Protein AF-A0A9J6C7M1-F1 (afdb_monomer_lite)

Foldseek 3Di:
DALQVVVVVDQKWKKKKWFFPAQDDDVDPLFVLLCVQAPQWSGKADDPDNRGGIIITIGPDVVSLVVSVVSCVVVCASHPGNTNTDDIDMDIDGPPPPPVVVVVVVVVVVVVVVVVVVLLFFAQKKFKFPADPPDDPVVVCVLLPQFPDKDADPDNGTGIMTGHPGSVSSVVSQVVCPVVCVVRVIDIDIHTDPDVPPPPPDPPPPDDDDDDDD

InterPro domains:
  IPR035979 RNA-binding domain superfamily [SSF54928] (35-190)

Organism: Polypedilum vanderplanki (NCBI:txid319348)

Secondary structure (DSSP, 8-state):
--HHHHHTT-SEEEEEEEEESSPPPTT--HHHHHHHH-TTEEEEE--S-TT--EEEEEESSHHHHHHHHHHHHHH-SBTTB---EEEEEEEEEE-----HHHHHHHHHHHHHHHHHHHHTTEEEEEEEES--TT--HHHHHHHSTT-SEEEE---SS--EEEE-SSHHHHHHHHHHTHHHHHHH--EEEEEEP--TT------TT---------

Sequence (214 aa):
MGKKDKLHQMESYYTLFIKFSRRIPNPLNIKDEVLSMYSNILNVRKPRQKSARWILVDFETIEYAEEFKKILLEKKHISTLPVKVKKLNIKLSDHSKPDNERQDKLNSLARQTFESKKLEKYTNKLLVTNLSENVTMNELREWFPNHLHIEMKHAPKVRAIITYSSAKEAFDARLALKHTIAKEKFRVIILLMNSENFKRKKPVGERYFENEIE

Structure (mmCIF, N/CA/C/O backbone):
data_AF-A0A9J6C7M1-F1
#
_entry.id   AF-A0A9J6C7M1-F1
#
loop_
_atom_site.group_PDB
_atom_site.id
_atom_site.type_symbol
_atom_site.label_atom_id
_atom_site.label_alt_id
_atom_site.label_comp_id
_atom_site.label_asym_id
_atom_site.label_entity_id
_atom_site.label_seq_id
_atom_site.pdbx_PDB_ins_code
_atom_site.Cartn_x
_atom_site.Cartn_y
_atom_site.Cartn_z
_atom_site.occupancy
_atom_site.B_iso_or_equiv
_atom_site.auth_seq_id
_atom_site.auth_comp_id
_atom_site.auth_asym_id
_atom_site.auth_atom_id
_atom_site.pdbx_PDB_model_num
ATOM 1 N N . MET A 1 1 ? -31.956 8.879 6.410 1.00 51.16 1 MET A N 1
ATOM 2 C CA . MET A 1 1 ? -30.487 8.999 6.573 1.00 51.16 1 MET A CA 1
ATOM 3 C C . MET A 1 1 ? -30.001 7.847 7.436 1.00 51.16 1 MET A C 1
ATOM 5 O O . MET A 1 1 ? -30.677 7.510 8.403 1.00 51.16 1 MET A O 1
ATOM 9 N N . GLY A 1 2 ? -28.893 7.205 7.075 1.00 63.38 2 GLY A N 1
ATOM 10 C CA . GLY A 1 2 ? -28.303 6.100 7.830 1.00 63.38 2 GLY A CA 1
ATOM 11 C C . GLY A 1 2 ? -27.358 6.574 8.940 1.00 63.38 2 GLY A C 1
ATOM 12 O O . GLY A 1 2 ? -26.802 7.667 8.885 1.00 63.38 2 GLY A O 1
ATOM 13 N N . LYS A 1 3 ? -27.109 5.717 9.941 1.00 66.19 3 LYS A N 1
ATOM 14 C CA . LYS A 1 3 ? -26.181 6.019 11.056 1.00 66.19 3 LYS A CA 1
ATOM 15 C C . LYS A 1 3 ? -24.728 6.259 10.609 1.00 66.19 3 LYS A C 1
ATOM 17 O O . LYS A 1 3 ? -23.993 6.977 11.278 1.00 66.19 3 LYS A O 1
ATOM 22 N N . LYS A 1 4 ? -24.331 5.712 9.453 1.00 61.53 4 LYS A N 1
ATOM 23 C CA . LYS A 1 4 ? -23.038 6.012 8.816 1.00 61.53 4 LYS A CA 1
ATOM 24 C C . LYS A 1 4 ? -22.946 7.444 8.297 1.00 61.53 4 LYS A C 1
ATOM 26 O O . LYS A 1 4 ? -21.889 8.048 8.414 1.00 61.53 4 LYS A O 1
ATOM 31 N N . ASP A 1 5 ? -24.037 7.973 7.751 1.00 62.94 5 ASP A N 1
ATOM 32 C CA . ASP A 1 5 ? -24.070 9.321 7.181 1.00 62.94 5 ASP A CA 1
ATOM 33 C C . ASP A 1 5 ? -23.905 10.354 8.305 1.00 62.94 5 ASP A C 1
ATOM 35 O O . ASP A 1 5 ? -23.133 11.298 8.164 1.00 62.94 5 ASP A O 1
ATOM 39 N N . LYS A 1 6 ? -24.519 10.091 9.473 1.00 68.19 6 LYS A N 1
ATOM 40 C CA . LYS A 1 6 ? -24.282 10.853 10.710 1.00 68.19 6 LYS A CA 1
ATOM 41 C C . LYS A 1 6 ? -22.801 10.876 11.111 1.00 68.19 6 LYS A C 1
ATOM 43 O O . LYS A 1 6 ? -22.264 11.948 11.354 1.00 68.19 6 LYS A O 1
ATOM 48 N N . LEU A 1 7 ? -22.118 9.725 11.134 1.00 68.50 7 LEU A N 1
ATOM 49 C CA . LEU A 1 7 ? -20.699 9.644 11.532 1.00 68.50 7 LEU A CA 1
ATOM 50 C C . LEU A 1 7 ? -19.769 10.502 10.652 1.00 68.50 7 LEU A C 1
ATOM 52 O O . LEU A 1 7 ? -18.718 10.931 11.120 1.00 68.50 7 LEU A O 1
ATOM 56 N N . HIS A 1 8 ? -20.133 10.751 9.392 1.00 65.69 8 HIS A N 1
ATOM 57 C CA . HIS A 1 8 ? -19.381 11.625 8.484 1.00 65.69 8 HIS A CA 1
ATOM 58 C C . HIS A 1 8 ? -19.702 13.122 8.640 1.00 65.69 8 HIS A C 1
ATOM 60 O O . HIS A 1 8 ? -19.001 13.941 8.053 1.00 65.69 8 HIS A O 1
ATOM 66 N N . GLN A 1 9 ? -20.738 13.475 9.406 1.00 66.94 9 GLN A N 1
ATOM 67 C CA . GLN A 1 9 ? -21.169 14.855 9.665 1.00 66.94 9 GLN A CA 1
ATOM 68 C C . GLN A 1 9 ? -20.753 15.369 11.053 1.00 66.94 9 GLN A C 1
ATOM 70 O O . GLN A 1 9 ? -20.766 16.574 11.279 1.00 66.94 9 GLN A O 1
ATOM 75 N N . MET A 1 10 ? -20.385 14.481 11.981 1.00 69.88 10 MET A N 1
ATOM 76 C CA . MET A 1 10 ? -19.874 14.868 13.299 1.00 69.88 10 MET A CA 1
ATOM 77 C C . MET A 1 10 ? -18.414 15.324 13.216 1.00 69.88 10 MET A C 1
ATOM 79 O O . MET A 1 10 ? -17.620 14.693 12.525 1.00 69.88 10 MET A O 1
ATOM 83 N N . GLU A 1 11 ? -18.029 16.363 13.960 1.00 72.25 11 GLU A N 1
ATOM 84 C CA . GLU A 1 11 ? -16.626 16.809 14.036 1.00 72.25 11 GLU A CA 1
ATOM 85 C C . GLU A 1 11 ? -15.756 15.845 14.864 1.00 72.25 11 GLU A C 1
ATOM 87 O O . GLU A 1 11 ? -14.604 15.567 14.517 1.00 72.25 11 GLU A O 1
ATOM 92 N N . SER A 1 12 ? -16.336 15.276 15.924 1.00 79.75 12 SER A N 1
ATOM 93 C CA . SER A 1 12 ? -15.705 14.295 16.806 1.00 79.75 12 SER A CA 1
ATOM 94 C C . SER A 1 12 ? -16.665 13.155 17.158 1.00 79.75 12 SER A C 1
ATOM 96 O O . SER A 1 12 ? -17.886 13.300 17.091 1.00 79.75 12 SER A O 1
ATOM 98 N N . TYR A 1 13 ? -16.109 11.988 17.479 1.00 87.19 13 TYR A N 1
ATOM 99 C CA . TYR A 1 13 ? -16.860 10.793 17.872 1.00 87.19 13 TYR A CA 1
ATOM 100 C C . TYR A 1 13 ? -16.039 9.925 18.834 1.00 87.19 13 TYR A C 1
ATOM 102 O O . TYR A 1 13 ? -14.806 9.984 18.867 1.00 87.19 13 TYR A O 1
ATOM 110 N N . TYR A 1 14 ? -16.700 9.074 19.616 1.00 89.31 14 TYR A N 1
ATOM 111 C CA . TYR A 1 14 ? -16.026 8.214 20.592 1.00 89.31 14 TYR A CA 1
ATOM 112 C C . TYR A 1 14 ? -15.802 6.816 20.020 1.00 89.31 14 TYR A C 1
ATOM 114 O O . TYR A 1 14 ? -16.740 6.129 19.624 1.00 89.31 14 TYR A O 1
ATOM 122 N N . THR A 1 15 ? -14.549 6.364 19.995 1.00 90.50 15 THR A N 1
ATOM 123 C CA . THR A 1 15 ? -14.186 5.026 19.514 1.00 90.50 15 THR A CA 1
ATOM 124 C C . THR A 1 15 ? -13.842 4.106 20.681 1.00 90.50 15 THR A C 1
ATOM 126 O O . THR A 1 15 ? -12.835 4.319 21.360 1.00 90.50 15 THR A O 1
ATOM 129 N N . LEU A 1 16 ? -14.598 3.021 20.860 1.00 89.44 16 LEU A N 1
ATOM 130 C CA . LEU A 1 16 ? -14.226 1.902 21.727 1.00 89.44 16 LEU A CA 1
ATOM 131 C C . LEU A 1 16 ? -13.376 0.885 20.949 1.00 89.44 16 LEU A C 1
ATOM 133 O O . LEU A 1 16 ? -13.853 0.204 20.039 1.00 89.44 16 LEU A O 1
ATOM 137 N N . PHE A 1 17 ? -12.111 0.734 21.340 1.00 89.50 17 PHE A N 1
ATOM 138 C CA . PHE A 1 17 ? -11.238 -0.347 20.883 1.00 89.50 17 PHE A CA 1
ATOM 139 C C . PHE A 1 17 ? -11.462 -1.608 21.719 1.00 89.50 17 PHE A C 1
ATOM 141 O O . PHE A 1 17 ? -11.184 -1.619 22.923 1.00 89.50 17 PHE A O 1
ATOM 148 N N . ILE A 1 18 ? -11.892 -2.685 21.060 1.00 87.75 18 ILE A N 1
ATOM 149 C CA . ILE A 1 18 ? -12.146 -3.989 21.676 1.00 87.75 18 ILE A CA 1
ATOM 150 C C . ILE A 1 18 ? -11.101 -4.983 21.171 1.00 87.75 18 ILE A C 1
ATOM 152 O O . ILE A 1 18 ? -11.046 -5.282 19.978 1.00 87.75 18 ILE A O 1
ATOM 156 N N . LYS A 1 19 ? -10.274 -5.528 22.074 1.00 85.25 19 LYS A N 1
ATOM 157 C CA . LYS A 1 19 ? -9.286 -6.575 21.756 1.00 85.25 19 LYS A CA 1
ATOM 158 C C . LYS A 1 19 ? -9.719 -7.928 22.296 1.00 85.25 19 LYS A C 1
ATOM 160 O O . LYS A 1 19 ? -10.029 -8.055 23.474 1.00 85.25 19 LYS A O 1
ATOM 165 N N . PHE A 1 20 ? -9.613 -8.956 21.469 1.00 83.44 20 PHE A N 1
ATOM 166 C CA . PHE A 1 20 ? -9.979 -10.334 21.770 1.00 83.44 20 PHE A CA 1
ATOM 167 C C . PHE A 1 20 ? -8.749 -11.201 22.060 1.00 83.44 20 PHE A C 1
ATOM 169 O O . PHE A 1 20 ? -7.651 -10.962 21.551 1.00 83.44 20 PHE A O 1
ATOM 176 N N . SER A 1 21 ? -8.924 -12.230 22.888 1.00 79.50 21 SER A N 1
ATOM 177 C CA . SER A 1 21 ? -7.879 -13.224 23.174 1.00 79.50 21 SER A CA 1
ATOM 178 C C . SER A 1 21 ? -7.621 -14.157 21.982 1.00 79.50 21 SER A C 1
ATOM 180 O O . SER A 1 21 ? -6.467 -14.396 21.615 1.00 79.50 21 SER A O 1
ATOM 182 N N . ARG A 1 22 ? -8.693 -14.645 21.347 1.00 77.62 22 ARG A N 1
ATOM 183 C CA . ARG A 1 22 ?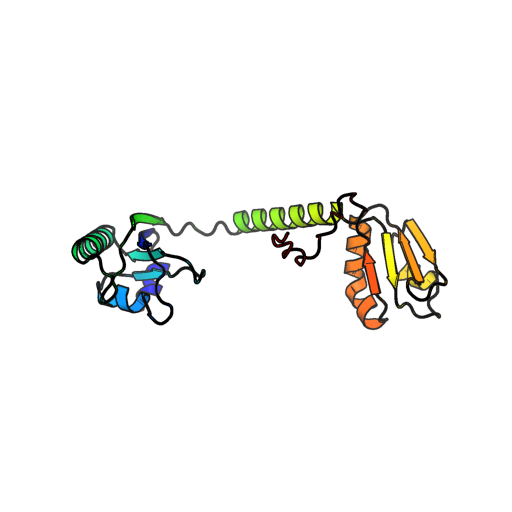 -8.691 -15.551 20.188 1.00 77.62 22 ARG A CA 1
ATOM 184 C C . ARG A 1 22 ? -9.103 -14.812 18.907 1.00 77.62 22 ARG A C 1
ATOM 186 O O . ARG A 1 22 ? -9.505 -13.651 18.943 1.00 77.62 22 ARG A O 1
ATOM 193 N N . ARG A 1 23 ? -8.929 -15.468 17.758 1.00 73.88 23 ARG A N 1
ATOM 194 C CA . ARG A 1 23 ? -9.375 -14.962 16.451 1.00 73.88 23 ARG A CA 1
ATOM 195 C C . ARG A 1 23 ? -10.894 -15.120 16.339 1.00 73.88 23 ARG A C 1
ATOM 197 O O . ARG A 1 23 ? -11.420 -16.150 16.743 1.00 73.88 23 ARG A O 1
ATOM 204 N N . ILE A 1 24 ? -11.570 -14.122 15.775 1.00 69.69 24 ILE A N 1
ATOM 205 C CA . ILE A 1 24 ? -12.998 -14.205 15.434 1.00 69.69 24 ILE A CA 1
ATOM 206 C C . ILE A 1 24 ? -13.147 -15.239 14.302 1.00 69.69 24 ILE A C 1
ATOM 208 O O . ILE A 1 24 ? -12.423 -15.109 13.306 1.00 69.69 24 ILE A O 1
ATOM 212 N N . PRO A 1 25 ? -14.028 -16.251 14.402 1.00 66.38 25 PRO A N 1
ATOM 213 C CA . PRO A 1 25 ? -14.206 -17.208 13.316 1.00 66.38 25 PRO A CA 1
ATOM 214 C C . PRO A 1 25 ? -14.744 -16.510 12.056 1.00 66.38 25 PRO A C 1
ATOM 216 O O . PRO A 1 25 ? -15.583 -15.614 12.131 1.00 66.38 25 PRO A O 1
ATOM 219 N N . ASN A 1 26 ? -14.251 -16.918 10.883 1.00 61.78 26 ASN A N 1
ATOM 220 C CA . ASN A 1 26 ? -14.597 -16.288 9.605 1.00 61.78 26 ASN A CA 1
ATOM 221 C C . ASN A 1 26 ? -16.105 -16.243 9.247 1.00 61.78 26 ASN A C 1
ATOM 223 O O . ASN A 1 26 ? -16.472 -15.228 8.657 1.00 61.78 26 ASN A O 1
ATOM 227 N N . PRO A 1 27 ? -16.962 -17.254 9.534 1.00 56.66 27 PRO A N 1
ATOM 228 C CA . PRO A 1 27 ? -18.354 -17.246 9.060 1.00 56.66 27 PRO A CA 1
ATOM 229 C C . PRO A 1 27 ? -19.272 -16.255 9.795 1.00 56.66 27 PRO A C 1
ATOM 231 O O . PRO A 1 27 ? -20.406 -16.062 9.378 1.00 56.66 27 PRO A O 1
ATOM 234 N N . LEU A 1 28 ? -18.810 -15.621 10.877 1.00 64.75 28 LEU A N 1
ATOM 235 C CA . LEU A 1 28 ? -19.649 -14.763 11.714 1.00 64.75 28 LEU A CA 1
ATOM 236 C C . LEU A 1 28 ? -19.555 -13.296 11.298 1.00 64.75 28 LEU A C 1
ATOM 238 O O . LEU A 1 28 ? -18.469 -12.693 11.293 1.00 64.75 28 LEU A O 1
ATOM 242 N N . ASN A 1 29 ? -20.711 -12.684 11.037 1.00 77.06 29 ASN A N 1
ATOM 243 C CA . ASN A 1 29 ? -20.792 -11.247 10.831 1.00 77.06 29 ASN A CA 1
ATOM 244 C C . ASN A 1 29 ? -20.809 -10.499 12.173 1.00 77.06 29 ASN A C 1
ATOM 246 O O . ASN A 1 29 ? -21.833 -9.990 12.615 1.00 77.06 29 ASN A O 1
ATOM 250 N N . ILE A 1 30 ? -19.635 -10.393 12.806 1.00 78.50 30 ILE A N 1
ATOM 251 C CA . ILE A 1 30 ? -19.461 -9.710 14.103 1.00 78.50 30 ILE A CA 1
ATOM 252 C C . ILE A 1 30 ? -20.005 -8.271 14.130 1.00 78.50 30 ILE A C 1
ATOM 254 O O . ILE A 1 30 ? -20.284 -7.750 15.202 1.00 78.50 30 ILE A O 1
ATOM 258 N N . LYS A 1 31 ? -20.158 -7.611 12.974 1.00 83.19 31 LYS A N 1
ATOM 259 C CA . LYS A 1 31 ? -20.788 -6.290 12.903 1.00 83.19 31 LYS A CA 1
ATOM 260 C C . LYS A 1 31 ? -22.260 -6.358 13.307 1.00 83.19 31 LYS A C 1
ATOM 262 O O . LYS A 1 31 ? -22.695 -5.510 14.074 1.00 83.19 31 LYS A O 1
ATOM 267 N N . ASP A 1 32 ? -23.001 -7.339 12.809 1.00 83.31 32 ASP A N 1
ATOM 268 C CA . ASP A 1 32 ? -24.439 -7.432 13.052 1.00 83.31 32 ASP A CA 1
ATOM 269 C C . ASP A 1 32 ? -24.705 -7.915 14.489 1.00 83.31 32 ASP A C 1
ATOM 271 O O . ASP A 1 32 ? -25.564 -7.358 15.161 1.00 83.31 32 ASP A O 1
ATOM 275 N N . GLU A 1 33 ? -23.868 -8.822 15.010 1.00 81.62 33 GLU A N 1
ATOM 276 C CA . GLU A 1 33 ? -23.874 -9.243 16.426 1.00 81.62 33 GLU A CA 1
ATOM 277 C C . GLU A 1 33 ? -23.556 -8.099 17.403 1.00 81.62 33 GLU A C 1
ATOM 279 O O . GLU A 1 33 ? -24.083 -8.040 18.508 1.00 81.62 33 GLU A O 1
ATOM 284 N N . VAL A 1 34 ? -22.672 -7.173 17.022 1.00 85.25 34 VAL A N 1
ATOM 285 C CA . VAL A 1 34 ? -22.376 -5.986 17.838 1.00 85.25 34 VAL A CA 1
ATOM 286 C C . VAL A 1 34 ? -23.524 -4.975 17.764 1.00 85.25 34 VAL A C 1
ATOM 288 O O . VAL A 1 34 ? -23.876 -4.391 18.785 1.00 85.25 34 VAL A O 1
ATOM 291 N N . LEU A 1 35 ? -24.142 -4.801 16.590 1.00 86.19 35 LEU A N 1
ATOM 292 C CA . LEU A 1 35 ? -25.294 -3.912 16.393 1.00 86.19 35 LEU A CA 1
ATOM 293 C C . LEU A 1 35 ? -26.582 -4.426 17.059 1.00 86.19 35 LEU A C 1
ATOM 295 O O . LEU A 1 35 ? -27.404 -3.609 17.465 1.00 86.19 35 LEU A O 1
ATOM 299 N N . SER A 1 36 ? -26.765 -5.743 17.197 1.00 84.00 36 SER A N 1
ATOM 300 C CA . SER A 1 36 ? -27.915 -6.329 17.903 1.00 84.00 36 SER A CA 1
ATOM 301 C C . SER A 1 36 ? -27.812 -6.190 19.426 1.00 84.00 36 SER A C 1
ATOM 303 O O . SER A 1 36 ? -28.833 -6.137 20.107 1.00 84.0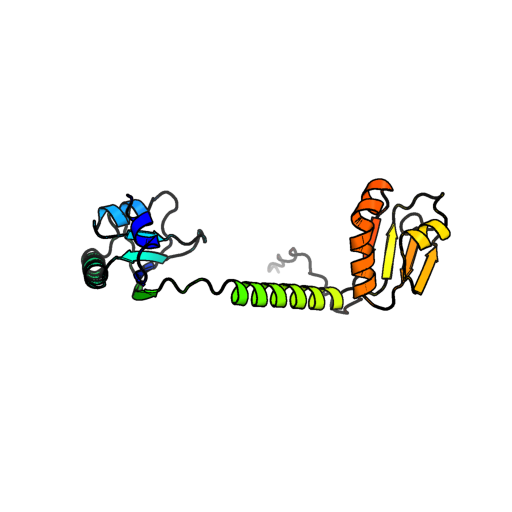0 36 SER A O 1
ATOM 305 N N . MET A 1 37 ? -26.595 -6.084 19.973 1.00 82.12 37 MET A N 1
ATOM 306 C CA . MET A 1 37 ? -26.378 -5.909 21.412 1.00 82.12 37 MET A CA 1
ATOM 307 C C . MET A 1 37 ? -26.724 -4.511 21.935 1.00 82.12 37 MET A C 1
ATOM 309 O O . MET A 1 37 ? -27.015 -4.393 23.126 1.00 82.12 37 MET A O 1
ATOM 313 N N . TYR A 1 38 ? -26.631 -3.459 21.111 1.00 85.81 38 TYR A N 1
ATOM 314 C CA . TYR A 1 38 ? -26.837 -2.079 21.563 1.00 85.81 38 TYR A CA 1
ATOM 315 C C . TYR A 1 38 ? -27.171 -1.123 20.409 1.00 85.81 38 TYR A C 1
ATOM 317 O O . TYR A 1 38 ? -26.445 -1.023 19.418 1.00 85.81 38 TYR A O 1
ATOM 325 N N . SER A 1 39 ? -28.272 -0.383 20.552 1.00 86.88 39 SER A N 1
ATOM 326 C CA . SER A 1 39 ? -28.857 0.425 19.477 1.00 86.88 39 SER A CA 1
ATOM 327 C C . SER A 1 39 ? -28.053 1.674 19.116 1.00 86.88 39 SER A C 1
ATOM 329 O O . SER A 1 39 ? -28.108 2.101 17.961 1.00 86.88 39 SER A O 1
ATOM 331 N N . ASN A 1 40 ? -27.306 2.271 20.048 1.00 90.19 40 ASN A N 1
ATOM 332 C CA . ASN A 1 40 ? -26.718 3.611 19.866 1.00 90.19 40 ASN A CA 1
ATOM 333 C C . ASN A 1 40 ? -25.311 3.582 19.234 1.00 90.19 40 ASN A C 1
ATOM 335 O O . ASN A 1 40 ? -24.562 4.554 19.283 1.00 90.19 40 ASN A O 1
ATOM 339 N N . ILE A 1 41 ? -24.953 2.459 18.606 1.00 90.25 41 ILE A N 1
ATOM 340 C CA . ILE A 1 41 ? -23.729 2.308 17.817 1.00 90.25 41 ILE A CA 1
ATOM 341 C C . ILE A 1 41 ? -23.900 3.012 16.465 1.00 90.25 41 ILE A C 1
ATOM 343 O O . ILE A 1 41 ? -24.820 2.694 15.702 1.00 90.25 41 ILE A O 1
ATOM 347 N N . LEU A 1 42 ? -22.981 3.921 16.132 1.00 88.94 42 LEU A N 1
ATOM 348 C CA . LEU A 1 42 ? -22.931 4.572 14.819 1.00 88.94 42 LEU A CA 1
ATOM 349 C C . LEU A 1 42 ? -22.345 3.636 13.757 1.00 88.94 42 LEU A C 1
ATOM 351 O O . LEU A 1 42 ? -22.868 3.534 12.644 1.00 88.94 42 LEU A O 1
ATOM 355 N N . ASN A 1 43 ? -21.251 2.946 14.094 1.00 89.44 43 ASN A N 1
ATOM 356 C CA . ASN A 1 43 ? -20.503 2.115 13.153 1.00 89.44 43 ASN A CA 1
ATOM 357 C C . ASN A 1 43 ? -19.640 1.053 13.859 1.00 89.44 43 ASN A C 1
ATOM 359 O O . ASN A 1 43 ? -19.260 1.196 15.018 1.00 89.44 43 ASN A O 1
ATOM 363 N N . VAL A 1 44 ? -19.298 -0.014 13.128 1.00 88.31 44 VAL A N 1
ATOM 364 C CA . VAL A 1 44 ? -18.404 -1.089 13.591 1.00 88.31 44 VAL A CA 1
ATOM 365 C C . VAL A 1 44 ? -17.333 -1.321 12.530 1.00 88.31 44 VAL A C 1
ATOM 367 O O . VAL A 1 44 ? -17.630 -1.774 11.419 1.00 88.31 44 VAL A O 1
ATOM 370 N N . ARG A 1 45 ? -16.070 -1.028 12.857 1.00 87.25 45 ARG A N 1
ATOM 371 C CA . ARG A 1 45 ? -14.931 -1.151 11.934 1.00 87.25 45 ARG A CA 1
ATOM 372 C C . ARG A 1 45 ? -14.171 -2.449 12.208 1.00 87.25 45 ARG A C 1
ATOM 374 O O . ARG A 1 45 ? -13.504 -2.602 13.234 1.00 87.25 45 ARG A O 1
ATOM 381 N N . LYS A 1 46 ? -14.244 -3.386 11.257 1.00 83.94 46 LYS A N 1
ATOM 382 C CA . LYS A 1 46 ? -13.453 -4.628 11.251 1.00 83.94 46 LYS A CA 1
ATOM 383 C C . LYS A 1 46 ? -12.099 -4.388 10.559 1.00 83.94 46 LYS A C 1
ATOM 385 O O . LYS A 1 46 ? -12.077 -3.805 9.474 1.00 83.94 46 LYS A O 1
ATOM 390 N N . PRO A 1 47 ? -10.967 -4.846 11.122 1.00 83.62 47 PRO A N 1
ATOM 391 C CA . PRO A 1 47 ? -9.670 -4.781 10.452 1.00 83.62 47 PRO A CA 1
ATOM 392 C C . PRO A 1 47 ? -9.648 -5.579 9.141 1.00 83.62 47 PRO A C 1
ATOM 394 O O . PRO A 1 47 ? -10.179 -6.686 9.065 1.00 83.62 47 PRO A O 1
ATOM 397 N N . ARG A 1 48 ? -8.938 -5.061 8.127 1.00 80.94 48 ARG A N 1
ATOM 398 C CA . ARG A 1 48 ? -8.706 -5.763 6.844 1.00 80.94 48 ARG A CA 1
ATOM 399 C C . ARG A 1 48 ? -7.894 -7.060 7.006 1.00 80.94 48 ARG A C 1
ATOM 401 O O . ARG A 1 48 ? -7.991 -7.966 6.184 1.00 80.94 48 ARG A O 1
ATOM 408 N N . GLN A 1 49 ? -7.081 -7.160 8.059 1.00 81.31 49 GLN A N 1
ATOM 409 C CA . GLN A 1 49 ? -6.264 -8.339 8.352 1.00 81.31 49 GLN A CA 1
ATOM 410 C C . GLN A 1 49 ? -7.133 -9.504 8.855 1.00 81.31 49 GLN A C 1
ATOM 412 O O . GLN A 1 49 ? -7.643 -9.462 9.972 1.00 81.31 49 GLN A O 1
ATOM 417 N N . LYS A 1 50 ? -7.230 -10.595 8.077 1.00 77.94 50 LYS A N 1
ATOM 418 C CA . LYS A 1 50 ? -8.012 -11.805 8.429 1.00 77.94 50 LYS A CA 1
ATOM 419 C C . LYS A 1 50 ? -7.646 -12.420 9.794 1.00 77.94 50 LYS A C 1
ATOM 421 O O . LYS A 1 50 ? -8.478 -13.090 10.400 1.00 77.94 50 LYS A O 1
ATOM 426 N N . SER A 1 51 ? -6.409 -12.232 10.257 1.00 78.56 51 SER A N 1
ATOM 427 C CA . SER A 1 51 ? -5.866 -12.751 11.522 1.00 78.56 51 SER A CA 1
ATOM 428 C C . SER A 1 51 ? -6.056 -11.822 12.728 1.00 78.56 51 SER A C 1
ATOM 430 O O . SER A 1 51 ? -5.767 -12.234 13.857 1.00 78.56 51 SER A O 1
ATOM 432 N N . ALA A 1 52 ? -6.512 -10.583 12.522 1.00 80.62 52 ALA A N 1
ATOM 433 C CA . ALA A 1 52 ? -6.612 -9.599 13.588 1.00 80.62 52 ALA A CA 1
ATOM 434 C C . ALA A 1 52 ? -7.668 -9.986 14.636 1.00 80.62 52 ALA A C 1
ATOM 436 O O . ALA A 1 52 ? -8.731 -10.529 14.339 1.00 80.62 52 ALA A O 1
ATOM 437 N N . ARG A 1 53 ? -7.337 -9.696 15.897 1.00 85.56 53 ARG A N 1
ATOM 438 C CA . ARG A 1 53 ? -8.131 -10.032 17.088 1.00 85.56 53 ARG A CA 1
ATOM 439 C C . ARG A 1 53 ? -8.677 -8.764 17.744 1.00 85.56 53 ARG A C 1
ATOM 441 O O . ARG A 1 53 ? -8.514 -8.577 18.945 1.00 85.56 53 ARG A O 1
ATOM 448 N N . TRP A 1 54 ? -9.214 -7.843 16.953 1.00 86.62 54 TRP A N 1
ATOM 449 C CA . TRP A 1 54 ? -9.780 -6.590 17.451 1.00 86.62 54 TRP A CA 1
ATOM 450 C C . TRP A 1 54 ? -10.843 -6.030 16.505 1.00 86.62 54 TRP A C 1
ATOM 452 O O . TRP A 1 54 ? -10.863 -6.383 15.327 1.00 86.62 54 TRP A O 1
ATOM 462 N N . ILE A 1 55 ? -11.697 -5.157 17.033 1.00 89.12 55 ILE A N 1
ATOM 463 C CA . ILE A 1 55 ? -12.623 -4.290 16.289 1.00 89.12 55 ILE A CA 1
ATOM 464 C C . ILE A 1 55 ? -12.633 -2.894 16.926 1.00 89.12 55 ILE A C 1
ATOM 466 O O . ILE A 1 55 ? -12.207 -2.728 18.073 1.00 89.12 55 ILE A O 1
ATOM 470 N N . LEU A 1 56 ? -13.117 -1.906 16.177 1.00 90.56 56 LEU A N 1
ATOM 471 C CA . LEU A 1 56 ? -13.497 -0.595 16.706 1.00 90.56 56 LEU A CA 1
ATOM 472 C C . LEU A 1 56 ? -15.017 -0.458 16.627 1.00 90.56 56 LEU A C 1
ATOM 474 O O . LEU A 1 56 ? -15.618 -0.910 15.648 1.00 90.56 56 LEU A O 1
ATOM 478 N N . VAL A 1 57 ? -15.613 0.165 17.634 1.00 91.19 57 VAL A N 1
ATOM 479 C CA . VAL A 1 57 ? -17.037 0.509 17.673 1.00 91.19 57 VAL A CA 1
ATOM 480 C C . VAL A 1 57 ? -17.139 2.008 17.926 1.00 91.19 57 VAL A C 1
ATOM 482 O O . VAL A 1 57 ? -16.505 2.510 18.854 1.00 91.19 57 VAL A O 1
ATOM 485 N N . ASP A 1 58 ? -17.885 2.704 17.075 1.00 91.12 58 ASP A N 1
ATOM 486 C CA . ASP A 1 58 ? -17.939 4.164 17.030 1.00 91.12 58 ASP A CA 1
ATOM 487 C C . ASP A 1 58 ? -19.289 4.648 17.597 1.00 91.12 58 ASP A C 1
ATOM 489 O O . ASP A 1 58 ? -20.340 4.105 17.239 1.00 91.12 58 ASP A O 1
ATOM 493 N N . PHE A 1 59 ? -19.256 5.659 18.468 1.00 91.81 59 PHE A N 1
ATOM 494 C CA . PHE A 1 59 ? -20.386 6.187 19.241 1.00 91.81 59 PHE A CA 1
ATOM 495 C C . PHE A 1 59 ? -20.505 7.707 19.116 1.00 91.81 59 PHE A C 1
ATOM 497 O O . PHE A 1 59 ? -19.502 8.405 18.963 1.00 91.81 59 PHE A O 1
ATOM 504 N N . GLU A 1 60 ? -21.739 8.196 19.235 1.00 89.19 60 GLU A N 1
ATOM 505 C CA . GLU A 1 60 ? -22.088 9.624 19.218 1.00 89.19 60 GLU A CA 1
ATOM 506 C C . GLU A 1 60 ? -21.595 10.340 20.487 1.00 89.19 60 GLU A C 1
ATOM 508 O O . GLU A 1 60 ? -21.021 11.419 20.398 1.00 89.19 60 GLU A O 1
ATOM 513 N N . THR A 1 61 ? -21.724 9.705 21.659 1.00 88.75 61 THR A N 1
ATOM 514 C CA . THR A 1 61 ? -21.328 10.280 22.955 1.00 88.75 61 THR A CA 1
ATOM 515 C C . THR A 1 61 ? -20.482 9.312 23.793 1.00 88.75 61 THR A C 1
ATOM 517 O O . THR A 1 61 ? -20.389 8.114 23.494 1.00 88.75 61 THR A O 1
ATOM 520 N N . ILE A 1 62 ? -19.837 9.825 24.848 1.00 90.12 62 ILE A N 1
ATOM 521 C CA . ILE A 1 62 ? -19.004 9.019 25.753 1.00 90.12 62 ILE A CA 1
ATOM 522 C C . ILE A 1 62 ? -19.848 8.117 26.660 1.00 90.12 62 ILE A C 1
ATOM 524 O O . ILE A 1 62 ? -19.429 7.002 26.969 1.00 90.12 62 ILE A O 1
ATOM 528 N N . GLU A 1 63 ? -21.053 8.553 27.025 1.00 90.50 63 GLU A N 1
ATOM 529 C CA . GLU A 1 63 ? -22.009 7.812 27.851 1.00 90.50 63 GLU A CA 1
ATOM 530 C C . GLU A 1 63 ? -22.403 6.510 27.150 1.00 90.50 63 GLU A C 1
ATOM 532 O O . GLU A 1 63 ? -22.257 5.437 27.731 1.00 90.50 63 GLU A O 1
ATOM 537 N N . TYR A 1 64 ? -22.774 6.577 25.865 1.00 91.00 64 TYR A N 1
ATOM 538 C CA . TYR A 1 64 ? -23.096 5.393 25.062 1.00 91.00 64 TYR A CA 1
ATOM 539 C C . TYR A 1 64 ? -21.909 4.424 24.929 1.00 91.00 64 TYR A C 1
ATOM 541 O O . TYR A 1 64 ? -22.088 3.202 24.930 1.00 91.00 64 TYR A O 1
ATOM 549 N N . ALA A 1 65 ? -20.683 4.950 24.849 1.00 87.81 65 ALA A N 1
ATOM 550 C CA . ALA A 1 65 ? -19.474 4.133 24.791 1.00 87.81 65 ALA A CA 1
ATOM 551 C C . ALA A 1 65 ? -19.161 3.448 26.142 1.00 87.81 65 ALA A C 1
ATOM 553 O O . ALA A 1 65 ? -18.725 2.291 26.157 1.00 87.81 65 ALA A O 1
ATOM 554 N N . GLU A 1 66 ? -19.397 4.124 27.271 1.00 88.25 66 GLU A N 1
ATOM 555 C CA . GLU A 1 66 ? -19.242 3.570 28.625 1.00 88.25 66 GLU A CA 1
ATOM 556 C C . GLU A 1 66 ? -20.366 2.584 28.992 1.00 88.25 66 GLU A C 1
ATOM 558 O O . GLU A 1 66 ? -20.086 1.529 29.563 1.00 88.25 66 GLU A O 1
ATOM 563 N N . GLU A 1 67 ? -21.619 2.844 28.608 1.00 89.50 67 GLU A N 1
ATOM 564 C CA . GLU A 1 67 ? -22.731 1.889 28.735 1.00 89.50 67 GLU A CA 1
ATOM 565 C C . GLU A 1 67 ? -22.436 0.589 27.984 1.00 89.50 67 GLU A C 1
ATOM 567 O O . GLU A 1 67 ? -22.483 -0.498 28.566 1.00 89.50 67 GLU A O 1
ATOM 572 N N . PHE A 1 68 ? -22.039 0.678 26.712 1.00 88.19 68 PHE A N 1
ATOM 573 C CA . PHE A 1 68 ? -21.696 -0.509 25.934 1.00 88.19 68 PHE A CA 1
ATOM 574 C C . PHE A 1 68 ? -20.485 -1.261 26.511 1.00 88.19 68 PHE A C 1
ATOM 576 O O . PHE A 1 68 ? -20.446 -2.495 26.520 1.00 88.19 68 PHE A O 1
ATOM 583 N N . LYS A 1 69 ? -19.507 -0.532 27.060 1.00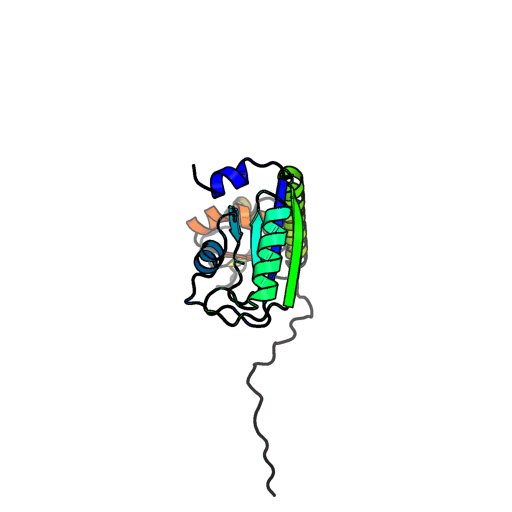 87.38 69 LYS A N 1
ATOM 584 C CA . LYS A 1 69 ? -18.363 -1.102 27.785 1.00 87.38 69 LYS A CA 1
ATOM 585 C C . LYS A 1 69 ? -18.801 -1.852 29.053 1.00 87.38 69 LYS A C 1
ATOM 587 O O . LYS A 1 69 ? -18.256 -2.930 29.293 1.00 87.38 69 LYS A O 1
ATOM 592 N N . LYS A 1 70 ? -19.793 -1.365 29.813 1.00 86.44 70 LYS A N 1
ATOM 593 C CA . LYS A 1 70 ? -20.401 -2.103 30.945 1.00 86.44 70 LYS A CA 1
ATOM 594 C C . LYS A 1 70 ? -21.090 -3.388 30.472 1.00 86.44 70 LYS A C 1
ATOM 596 O O . LYS A 1 70 ? -20.728 -4.463 30.945 1.00 86.44 70 LYS A O 1
ATOM 601 N N . ILE A 1 71 ? -21.952 -3.305 29.452 1.00 85.06 71 ILE A N 1
ATOM 602 C CA . ILE A 1 71 ? -22.654 -4.465 28.861 1.00 85.06 71 ILE A CA 1
ATOM 603 C C . ILE A 1 71 ? -21.661 -5.563 28.429 1.00 85.06 71 ILE A C 1
ATOM 605 O O . ILE A 1 71 ? -21.894 -6.752 28.664 1.00 85.06 71 ILE A O 1
ATOM 609 N N . LEU A 1 72 ? -20.526 -5.187 27.828 1.00 82.19 72 LEU A N 1
ATOM 610 C CA . LEU A 1 72 ? -19.463 -6.125 27.441 1.00 82.19 72 LEU A CA 1
ATOM 611 C C . LEU A 1 72 ? -18.711 -6.739 28.635 1.00 82.19 72 LEU A C 1
ATOM 613 O O . LEU A 1 72 ? -18.296 -7.898 28.555 1.00 82.19 72 LEU A O 1
ATOM 617 N N . LEU A 1 73 ? -18.505 -5.985 29.719 1.00 78.81 73 LEU A N 1
ATOM 618 C CA . LEU A 1 73 ? -17.835 -6.465 30.936 1.00 78.81 73 LEU A CA 1
ATOM 619 C C . LEU A 1 73 ? -18.709 -7.436 31.739 1.00 78.81 73 LEU A C 1
ATOM 621 O O . LEU A 1 73 ? -18.180 -8.402 32.292 1.00 78.81 73 LEU A O 1
ATOM 625 N N . GLU A 1 74 ? -20.021 -7.205 31.762 1.00 79.06 74 GLU A N 1
ATOM 626 C CA . GLU A 1 74 ? -21.017 -8.084 32.382 1.00 79.06 74 GLU A CA 1
ATOM 627 C C . GLU A 1 74 ? -21.180 -9.376 31.581 1.00 79.06 74 GLU A C 1
ATOM 629 O O . GLU A 1 74 ? -20.933 -10.467 32.099 1.00 79.06 74 GLU A O 1
ATOM 634 N N . LYS A 1 75 ? -21.524 -9.267 30.289 1.00 69.31 75 LYS A N 1
ATOM 635 C CA . LYS A 1 75 ? -21.807 -10.444 29.456 1.00 69.31 75 LYS A CA 1
ATOM 636 C C . LYS A 1 75 ? -20.551 -11.259 29.147 1.00 69.31 75 LYS A C 1
ATOM 638 O O . LYS A 1 75 ? -20.659 -12.468 28.971 1.00 69.31 75 LYS A O 1
ATOM 643 N N . LYS A 1 76 ? -19.360 -10.641 29.058 1.00 64.00 76 LYS A N 1
ATOM 644 C CA . LYS A 1 76 ? -18.056 -11.262 28.684 1.00 64.00 76 LYS A CA 1
ATOM 645 C C . LYS A 1 76 ? -18.056 -12.044 27.354 1.00 64.00 76 LYS A C 1
ATOM 647 O O . LYS A 1 76 ? -17.082 -12.726 27.030 1.00 64.00 76 LYS A O 1
ATOM 652 N N . HIS A 1 77 ? -19.131 -11.897 26.589 1.00 66.12 77 HIS A N 1
ATOM 653 C CA . HIS A 1 77 ? -19.464 -12.544 25.329 1.00 66.12 77 HIS A CA 1
ATOM 654 C C . HIS A 1 77 ? -19.988 -11.451 24.391 1.00 66.12 77 HIS A C 1
ATOM 656 O O . HIS A 1 77 ? -20.628 -10.500 24.848 1.00 66.12 77 HIS A O 1
ATOM 662 N N . ILE A 1 78 ? -19.718 -11.573 23.090 1.00 64.50 78 ILE A N 1
ATOM 663 C CA . ILE A 1 78 ? -20.405 -10.761 22.078 1.00 64.50 78 ILE A CA 1
ATOM 664 C C . ILE A 1 78 ? -21.510 -11.646 21.525 1.00 64.50 78 ILE A C 1
ATOM 666 O O . ILE A 1 78 ? -21.215 -12.603 20.809 1.00 64.50 78 ILE A O 1
ATOM 670 N N . SER A 1 79 ? -22.756 -11.346 21.897 1.00 60.47 79 SER A N 1
ATOM 671 C CA . SER A 1 79 ? -23.922 -12.176 21.584 1.00 60.47 79 SER A CA 1
ATOM 672 C C . SER A 1 79 ? -23.667 -13.646 21.977 1.00 60.47 79 SER A C 1
ATOM 674 O O . SER A 1 79 ? -23.257 -13.919 23.106 1.00 60.47 79 SER A O 1
ATOM 676 N N . THR A 1 80 ? -23.845 -14.586 21.052 1.00 55.75 80 THR A N 1
ATOM 677 C CA . THR A 1 80 ? -23.639 -16.036 21.211 1.00 55.75 80 THR A CA 1
ATOM 678 C C . THR A 1 80 ? -22.170 -16.476 21.289 1.00 55.75 80 THR A C 1
ATOM 680 O O . THR A 1 80 ? -21.891 -17.656 21.506 1.00 55.75 80 THR A O 1
ATOM 683 N N . LEU A 1 81 ? -21.200 -15.570 21.111 1.00 58.97 81 LEU A N 1
ATOM 684 C CA . LEU A 1 81 ? -19.792 -15.937 20.960 1.00 58.97 81 LEU A CA 1
ATOM 685 C C . LEU A 1 81 ? -18.989 -15.820 22.269 1.00 58.97 81 LEU A C 1
ATOM 687 O O . LEU A 1 81 ? -18.920 -14.729 22.849 1.00 58.97 81 LEU A O 1
ATOM 691 N N . PRO A 1 82 ? -18.256 -16.879 22.687 1.00 58.78 82 PRO A N 1
ATOM 692 C CA . PRO A 1 82 ? -17.317 -16.836 23.810 1.00 58.78 82 PRO A CA 1
ATOM 693 C C . PRO A 1 82 ? -16.039 -16.073 23.443 1.00 58.78 82 PRO A C 1
ATOM 695 O O . PRO A 1 82 ? -14.959 -16.636 23.232 1.00 58.78 82 PRO A O 1
ATOM 698 N N . VAL A 1 83 ? -16.156 -14.746 23.362 1.00 64.12 83 VAL A N 1
ATOM 699 C CA . VAL A 1 83 ? -15.057 -13.850 23.000 1.00 64.12 83 VAL A CA 1
ATOM 700 C C . VAL A 1 83 ? -14.444 -13.212 24.244 1.00 64.12 83 VAL A C 1
ATOM 702 O O . VAL A 1 83 ? -14.730 -12.069 24.583 1.00 64.12 83 VAL A O 1
ATOM 705 N N . LYS A 1 84 ? -13.519 -13.926 24.903 1.00 67.56 84 LYS A N 1
ATOM 706 C CA . LYS A 1 84 ? -12.767 -13.374 26.046 1.00 67.56 84 LYS A CA 1
ATOM 707 C C . LYS A 1 84 ? -12.006 -12.110 25.625 1.00 67.56 84 LYS A C 1
ATOM 709 O O . LYS A 1 84 ? -11.003 -12.194 24.900 1.00 67.56 84 LYS A O 1
ATOM 714 N N . VAL A 1 85 ? -12.495 -10.962 26.092 1.00 72.06 85 VAL A N 1
ATOM 715 C CA . VAL A 1 85 ? -11.935 -9.626 25.867 1.00 72.06 85 VAL A CA 1
ATOM 716 C C . VAL A 1 85 ? -10.646 -9.456 26.682 1.00 72.06 85 VAL A C 1
ATOM 718 O O . VAL A 1 85 ? -10.564 -9.867 27.836 1.00 72.06 85 VAL A O 1
ATOM 721 N N . LYS A 1 86 ? -9.609 -8.883 26.061 1.00 67.75 86 LYS A N 1
ATOM 722 C CA . LYS A 1 86 ? -8.289 -8.602 26.659 1.00 67.75 86 LYS A CA 1
ATOM 723 C C . LYS A 1 86 ? -8.058 -7.109 26.926 1.00 67.75 86 LYS A C 1
ATOM 725 O O . LYS A 1 86 ? -7.212 -6.778 27.749 1.00 67.75 86 LYS A O 1
ATOM 730 N N . LYS A 1 87 ? -8.729 -6.209 26.199 1.00 74.31 87 LYS A N 1
ATOM 731 C CA . LYS A 1 87 ? -8.591 -4.753 26.369 1.00 74.31 87 LYS A CA 1
ATOM 732 C C . LYS A 1 87 ? -9.845 -4.031 25.865 1.00 74.31 87 LYS A C 1
ATOM 734 O O . LYS A 1 87 ? -10.333 -4.389 24.793 1.00 74.31 87 LYS A O 1
ATOM 739 N N . LEU A 1 88 ? -10.299 -3.033 26.623 1.00 80.19 88 LEU A N 1
ATOM 740 C CA . LEU A 1 88 ? -11.380 -2.100 26.294 1.00 80.19 88 LEU A CA 1
ATOM 741 C C . LEU A 1 88 ? -10.870 -0.683 26.564 1.00 80.19 88 LEU A C 1
ATOM 743 O O . LEU A 1 88 ? -10.632 -0.333 27.717 1.00 80.19 88 LEU A O 1
ATOM 747 N N . ASN A 1 89 ? -10.680 0.113 25.514 1.00 80.44 89 ASN A N 1
ATOM 748 C CA . ASN A 1 89 ? -10.234 1.502 25.632 1.00 80.44 89 ASN A CA 1
ATOM 749 C C . ASN A 1 89 ? -11.125 2.398 24.781 1.00 80.44 89 ASN A C 1
ATOM 751 O O . ASN A 1 89 ? -11.199 2.189 23.573 1.00 80.44 89 ASN A O 1
ATOM 755 N N . ILE A 1 90 ? -11.733 3.408 25.398 1.00 85.88 90 ILE A N 1
ATOM 756 C CA . ILE A 1 90 ? -12.410 4.492 24.685 1.00 85.88 90 ILE A CA 1
ATOM 757 C C . ILE A 1 90 ? -11.366 5.555 24.328 1.00 85.88 90 ILE A C 1
ATOM 759 O O . ILE A 1 90 ? -10.427 5.796 25.092 1.00 85.88 90 ILE A O 1
ATOM 763 N N . LYS A 1 91 ? -11.505 6.163 23.153 1.00 86.31 91 LYS A N 1
ATOM 764 C CA . LYS A 1 91 ? -10.768 7.357 22.738 1.00 86.31 91 LYS A CA 1
ATOM 765 C C . LYS A 1 91 ? -11.715 8.324 22.045 1.00 86.31 91 LYS A C 1
ATOM 767 O O . LYS A 1 91 ? -12.438 7.900 21.141 1.00 86.31 91 LYS A O 1
ATOM 772 N N . LEU A 1 92 ? -11.634 9.608 22.394 1.00 83.50 92 LEU A N 1
ATOM 773 C CA . LEU A 1 92 ? -12.109 10.657 21.499 1.00 83.50 92 LEU A CA 1
ATOM 774 C C . LEU A 1 92 ? -11.345 10.525 20.175 1.00 83.50 92 LEU A C 1
ATOM 776 O O . LEU A 1 92 ? -10.137 10.270 20.159 1.00 83.50 92 LEU A O 1
ATOM 780 N N . SER A 1 93 ? -12.083 10.561 19.079 1.00 79.19 93 SER A N 1
ATOM 781 C CA . SER A 1 93 ? -11.581 10.453 17.719 1.00 79.19 93 SER A CA 1
ATOM 782 C C . SER A 1 93 ? -12.156 11.621 16.947 1.00 79.19 93 SER A C 1
ATOM 784 O O . SER A 1 93 ? -13.301 11.580 16.505 1.00 79.19 93 SER A O 1
ATOM 786 N N . ASP A 1 94 ? -11.359 12.666 16.803 1.00 73.50 94 ASP A N 1
ATOM 787 C CA . ASP A 1 94 ? -11.706 13.759 15.911 1.00 73.50 94 ASP A CA 1
ATOM 788 C C . ASP A 1 94 ? -11.565 13.258 14.473 1.00 73.50 94 ASP A C 1
ATOM 790 O O . ASP A 1 94 ? -10.654 12.475 14.157 1.00 73.50 94 ASP A O 1
ATOM 794 N N . HIS A 1 95 ? -12.424 13.726 13.567 1.00 61.78 95 HIS A N 1
ATOM 795 C CA . HIS A 1 95 ? -12.052 13.704 12.155 1.00 61.78 95 HIS A CA 1
ATOM 796 C C . HIS A 1 95 ? -10.974 14.761 11.965 1.00 61.78 95 HIS A C 1
ATOM 798 O O . HIS A 1 95 ? -11.247 15.892 11.566 1.00 61.78 95 HIS A O 1
ATOM 804 N N . SER A 1 96 ? -9.724 14.380 12.241 1.00 51.62 96 SER A N 1
ATOM 805 C CA . SER A 1 96 ? -8.576 15.143 11.776 1.00 51.62 96 SER A CA 1
ATOM 806 C C . SER A 1 96 ? -8.775 15.345 10.280 1.00 51.62 96 SER A C 1
ATOM 808 O O . SER A 1 96 ? -8.748 14.357 9.531 1.0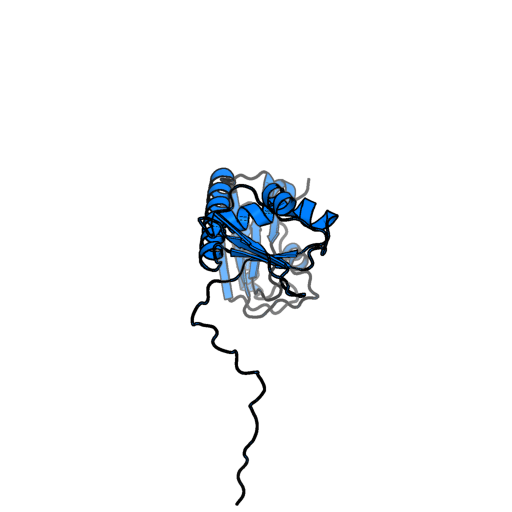0 51.62 96 SER A O 1
ATOM 810 N N . LYS A 1 97 ? -9.014 16.597 9.857 1.00 49.22 97 LYS A N 1
ATOM 811 C CA . LYS A 1 97 ? -9.040 16.962 8.437 1.00 49.22 97 LYS A CA 1
ATOM 812 C C . LYS A 1 97 ? -7.836 16.277 7.803 1.00 49.22 97 LYS A C 1
ATOM 814 O O . LYS A 1 97 ? -6.735 16.439 8.337 1.00 49.22 97 LYS A O 1
ATOM 819 N N . PRO A 1 98 ? -8.023 15.449 6.761 1.00 50.00 98 PRO A N 1
ATOM 820 C CA . PRO A 1 98 ? -6.898 14.760 6.179 1.00 50.00 98 PRO A CA 1
ATOM 821 C C . PRO A 1 98 ? -5.988 15.850 5.632 1.00 50.00 98 PRO A C 1
ATOM 823 O O . PRO A 1 98 ? -6.357 16.575 4.708 1.00 50.00 98 PRO A O 1
ATOM 826 N N . ASP A 1 99 ? -4.825 15.986 6.262 1.00 55.34 99 ASP A N 1
ATOM 827 C CA . ASP A 1 99 ? -3.761 16.909 5.887 1.00 55.34 99 ASP A CA 1
ATOM 828 C C . ASP A 1 99 ? -3.115 16.326 4.618 1.00 55.34 99 ASP A C 1
ATOM 830 O O . ASP A 1 99 ? -1.977 15.855 4.621 1.00 55.34 99 ASP A O 1
ATOM 834 N N . ASN A 1 100 ? -3.932 16.211 3.558 1.00 58.88 100 ASN A N 1
ATOM 835 C CA . ASN A 1 100 ? -3.684 15.412 2.360 1.00 58.88 100 ASN A CA 1
ATOM 836 C C . ASN A 1 100 ? -2.381 15.865 1.728 1.00 58.88 100 ASN A C 1
ATOM 838 O O . ASN A 1 100 ? -1.530 15.039 1.443 1.00 58.88 100 ASN A O 1
ATOM 842 N N . GLU A 1 101 ? -2.155 17.177 1.655 1.00 56.72 101 GLU A N 1
ATOM 843 C CA . GLU A 1 101 ? -0.884 17.730 1.207 1.00 56.72 101 GLU A CA 1
ATOM 844 C C . GLU A 1 101 ? 0.317 17.222 2.005 1.00 56.72 101 GLU A C 1
ATOM 846 O O . GLU A 1 101 ? 1.350 16.914 1.418 1.00 56.72 101 GLU A O 1
ATOM 851 N N . ARG A 1 102 ? 0.223 17.137 3.336 1.00 60.22 102 ARG A N 1
ATOM 852 C CA . ARG A 1 102 ? 1.322 16.661 4.183 1.00 60.22 102 ARG A CA 1
ATOM 853 C C . ARG A 1 102 ? 1.530 15.161 4.017 1.00 60.22 102 ARG A C 1
ATOM 855 O O . ARG A 1 102 ? 2.673 14.718 3.903 1.00 60.22 102 ARG A O 1
ATOM 862 N N . GLN A 1 103 ? 0.449 14.387 3.958 1.00 67.12 103 GLN A N 1
ATOM 863 C CA . GLN A 1 103 ? 0.517 12.946 3.733 1.00 67.12 103 GLN A CA 1
ATOM 864 C C . GLN A 1 103 ? 1.022 12.615 2.320 1.00 67.12 103 GLN A C 1
ATOM 866 O O . GLN A 1 103 ? 1.827 11.699 2.172 1.00 67.12 103 GLN A O 1
ATOM 871 N N . ASP A 1 104 ? 0.639 13.383 1.304 1.00 68.19 104 ASP A N 1
ATOM 872 C CA . ASP A 1 104 ? 1.082 13.228 -0.082 1.00 68.19 104 ASP A CA 1
ATOM 873 C C . ASP A 1 104 ? 2.517 13.717 -0.284 1.00 68.19 104 ASP A C 1
ATOM 875 O O . ASP A 1 104 ? 3.290 13.036 -0.958 1.00 68.19 104 ASP A O 1
ATOM 879 N N . LYS A 1 105 ? 2.940 14.805 0.379 1.00 68.12 105 LYS A N 1
ATOM 880 C CA . LYS A 1 105 ? 4.356 15.216 0.451 1.00 68.12 105 LYS A CA 1
ATOM 881 C C . LYS A 1 105 ? 5.208 14.117 1.103 1.00 68.12 105 LYS A C 1
ATOM 883 O O . LYS A 1 105 ? 6.249 13.759 0.554 1.00 68.12 105 LYS A O 1
ATOM 888 N N . LEU A 1 106 ? 4.750 13.508 2.203 1.00 70.06 106 LEU A N 1
ATOM 889 C CA . LEU A 1 106 ? 5.429 12.371 2.848 1.00 70.06 106 LEU A CA 1
ATOM 890 C C . LEU A 1 106 ? 5.442 11.110 1.968 1.00 70.06 106 LEU A C 1
ATOM 892 O O . LEU A 1 106 ? 6.479 10.459 1.852 1.00 70.06 106 LEU A O 1
ATOM 896 N N . ASN A 1 107 ? 4.328 10.779 1.310 1.00 70.12 107 ASN A N 1
ATOM 897 C CA . ASN A 1 107 ? 4.238 9.657 0.370 1.00 70.12 107 ASN A CA 1
ATOM 898 C C . ASN A 1 107 ? 5.157 9.872 -0.847 1.00 70.12 107 ASN A C 1
ATOM 900 O O . ASN A 1 107 ? 5.777 8.920 -1.321 1.00 70.12 107 ASN A O 1
ATOM 904 N N . SER A 1 108 ? 5.262 11.109 -1.339 1.00 66.81 108 SER A N 1
ATOM 905 C CA . SER A 1 108 ? 6.159 11.507 -2.427 1.00 66.81 108 SER A CA 1
ATOM 906 C C . SER A 1 108 ? 7.626 11.370 -2.013 1.00 66.81 108 SER A C 1
ATOM 908 O O . SER A 1 108 ? 8.373 10.654 -2.679 1.00 66.81 108 SER A O 1
ATOM 910 N N . LEU A 1 109 ? 8.022 11.918 -0.854 1.00 65.06 109 LEU A N 1
ATOM 911 C CA . LEU A 1 109 ? 9.372 11.729 -0.301 1.00 65.06 109 LEU A CA 1
ATOM 912 C C . LEU A 1 109 ? 9.706 10.244 -0.096 1.00 65.06 109 LEU A C 1
ATOM 914 O O . LEU A 1 109 ? 10.814 9.806 -0.406 1.00 65.06 109 LEU A O 1
ATOM 918 N N . ALA A 1 110 ? 8.759 9.447 0.405 1.00 62.12 110 ALA A N 1
ATOM 919 C CA . ALA A 1 110 ? 8.946 8.011 0.600 1.00 62.12 110 ALA A CA 1
ATOM 920 C C . ALA A 1 110 ? 9.139 7.262 -0.732 1.00 62.12 110 ALA A C 1
ATOM 922 O O . ALA A 1 110 ? 9.946 6.336 -0.797 1.00 62.12 110 ALA A O 1
ATOM 923 N N . ARG A 1 111 ? 8.451 7.674 -1.807 1.00 63.34 111 ARG A N 1
ATOM 924 C CA . ARG A 1 111 ? 8.655 7.130 -3.163 1.00 63.34 111 ARG A CA 1
ATOM 925 C C . ARG A 1 111 ? 10.013 7.537 -3.730 1.00 63.34 111 ARG A C 1
ATOM 927 O O . ARG A 1 111 ? 10.770 6.655 -4.119 1.00 63.34 111 ARG A O 1
ATOM 934 N N . GLN A 1 112 ? 10.358 8.823 -3.681 1.00 62.44 112 GLN A N 1
ATOM 935 C CA . GLN A 1 112 ? 11.646 9.340 -4.161 1.00 62.44 112 GLN A CA 1
ATOM 936 C C . GLN A 1 112 ? 12.831 8.684 -3.433 1.00 62.44 112 GLN A C 1
ATOM 938 O O . GLN A 1 112 ? 13.762 8.196 -4.067 1.00 62.44 112 GLN A O 1
ATOM 943 N N . THR A 1 113 ? 12.784 8.582 -2.101 1.00 60.97 113 THR A N 1
ATOM 944 C CA . THR A 1 113 ? 13.848 7.924 -1.316 1.00 60.97 113 THR A CA 1
ATOM 945 C C . THR A 1 113 ? 13.907 6.409 -1.536 1.00 60.97 113 THR A C 1
ATOM 947 O O . THR A 1 113 ? 14.996 5.831 -1.496 1.00 60.97 113 THR A O 1
ATOM 950 N N . PHE A 1 114 ? 12.775 5.750 -1.808 1.00 57.50 114 PHE A N 1
ATOM 951 C CA . PHE A 1 114 ? 12.750 4.344 -2.218 1.00 57.50 114 PHE A CA 1
ATOM 952 C C . PHE A 1 114 ? 13.358 4.143 -3.612 1.00 57.50 114 PHE A C 1
ATOM 954 O O . PHE A 1 114 ? 14.108 3.188 -3.814 1.00 57.50 114 PHE A O 1
ATOM 961 N N . GLU A 1 115 ? 13.081 5.043 -4.556 1.00 62.53 115 GLU A N 1
ATOM 962 C CA . GLU A 1 115 ? 13.650 5.025 -5.905 1.00 62.53 115 GLU A CA 1
ATOM 963 C C . GLU A 1 115 ? 15.165 5.262 -5.874 1.00 62.53 115 GLU A C 1
ATOM 965 O O . GLU A 1 115 ? 15.897 4.451 -6.439 1.00 62.53 115 GLU A O 1
ATOM 970 N N . SER A 1 116 ? 15.665 6.238 -5.108 1.00 60.66 116 SER A N 1
ATOM 971 C CA . SER A 1 116 ? 17.111 6.449 -4.910 1.00 60.66 116 SER A CA 1
ATOM 972 C C . SER A 1 116 ? 17.819 5.208 -4.346 1.00 60.66 116 SER A C 1
ATOM 974 O O . SER A 1 116 ? 18.780 4.725 -4.941 1.00 60.66 116 SER A O 1
ATOM 976 N N . LYS A 1 117 ? 17.281 4.587 -3.283 1.00 61.91 117 LYS A N 1
ATOM 977 C CA . LYS A 1 117 ? 17.813 3.326 -2.707 1.00 61.91 117 LYS A CA 1
ATOM 978 C C . LYS A 1 117 ? 17.700 2.112 -3.636 1.00 61.91 117 LYS A C 1
ATOM 980 O O . LYS A 1 117 ? 18.263 1.045 -3.367 1.00 61.91 117 LYS A O 1
ATOM 985 N N . LYS A 1 118 ? 16.910 2.224 -4.703 1.00 64.06 118 LYS A N 1
ATOM 986 C CA . LYS A 1 118 ? 16.812 1.221 -5.763 1.00 64.06 118 LYS A CA 1
ATOM 987 C C . LYS A 1 118 ? 17.856 1.489 -6.852 1.00 64.06 118 LYS A C 1
ATOM 989 O O . LYS A 1 118 ? 18.452 0.531 -7.333 1.00 64.06 118 LYS A O 1
ATOM 994 N N . LEU A 1 119 ? 18.103 2.757 -7.192 1.00 64.62 119 LEU A N 1
ATOM 995 C CA . LEU A 1 119 ? 19.136 3.200 -8.136 1.00 64.62 119 LEU A CA 1
ATOM 996 C C . LEU A 1 119 ? 20.554 2.878 -7.646 1.00 64.62 119 LEU A C 1
ATOM 998 O O . LEU A 1 119 ? 21.351 2.403 -8.446 1.00 64.62 119 LEU A O 1
ATOM 1002 N N . GLU A 1 120 ? 20.824 2.983 -6.339 1.00 68.25 120 GLU A N 1
ATOM 1003 C CA . GLU A 1 120 ? 22.073 2.518 -5.693 1.00 68.25 120 GLU A CA 1
ATOM 1004 C C . GLU A 1 120 ? 22.436 1.051 -5.998 1.00 68.25 120 GLU A C 1
ATOM 1006 O O . GLU A 1 120 ? 23.571 0.635 -5.793 1.00 68.25 120 GLU A O 1
ATOM 1011 N N . LYS A 1 121 ? 21.480 0.234 -6.460 1.00 73.44 121 LYS A N 1
ATOM 1012 C CA . LYS A 1 121 ? 21.692 -1.189 -6.761 1.00 73.44 121 LYS A CA 1
ATOM 1013 C C . LYS A 1 121 ? 21.956 -1.458 -8.236 1.00 73.44 121 LYS A C 1
ATOM 1015 O O . LYS A 1 121 ? 22.247 -2.604 -8.569 1.00 73.44 121 LYS A O 1
ATOM 1020 N N . TYR A 1 122 ? 21.838 -0.464 -9.113 1.00 79.62 122 TYR A N 1
ATOM 1021 C CA . TYR A 1 122 ? 21.991 -0.615 -10.559 1.00 79.62 122 TYR A CA 1
ATOM 1022 C C . TYR A 1 122 ? 23.270 0.054 -11.065 1.00 79.62 122 TYR A C 1
ATOM 1024 O O . TYR A 1 122 ? 23.723 1.059 -10.532 1.00 79.62 122 TYR A O 1
ATOM 1032 N N . THR A 1 123 ? 23.849 -0.510 -12.119 1.00 84.12 123 THR A N 1
ATOM 1033 C CA . THR A 1 123 ? 24.956 0.117 -12.852 1.00 84.12 123 THR A CA 1
ATOM 1034 C C . THR A 1 123 ? 24.452 1.240 -13.762 1.00 84.12 123 THR A C 1
ATOM 1036 O O . THR A 1 123 ? 23.276 1.295 -14.123 1.00 84.12 123 THR A O 1
ATOM 1039 N N . ASN A 1 124 ? 25.373 2.076 -14.235 1.00 88.00 124 ASN A N 1
ATOM 1040 C CA . ASN A 1 124 ? 25.158 3.035 -15.322 1.00 88.00 124 ASN A CA 1
ATOM 1041 C C . ASN A 1 124 ? 25.117 2.392 -16.730 1.00 88.00 124 ASN A C 1
ATOM 1043 O O . ASN A 1 124 ? 25.286 3.098 -17.725 1.00 88.00 124 ASN A O 1
ATOM 1047 N N . LYS A 1 125 ? 24.934 1.064 -16.834 1.00 88.88 125 LYS A N 1
ATOM 1048 C CA . LYS A 1 125 ? 24.966 0.318 -18.101 1.00 88.88 125 LYS A CA 1
ATOM 1049 C C . LYS A 1 125 ? 23.636 -0.368 -18.412 1.00 88.88 125 LYS A C 1
ATOM 1051 O O . LYS A 1 125 ? 23.070 -1.091 -17.586 1.00 88.88 125 LYS A O 1
ATOM 1056 N N . LEU A 1 126 ? 23.186 -0.190 -19.650 1.00 89.50 126 LEU A N 1
ATOM 1057 C CA . LEU A 1 126 ? 22.044 -0.878 -20.242 1.00 89.50 126 LEU A CA 1
ATOM 1058 C C . LEU A 1 126 ? 22.530 -1.957 -21.206 1.00 89.50 126 LEU A C 1
ATOM 1060 O O . LEU A 1 126 ? 23.280 -1.672 -22.136 1.00 89.50 126 LEU A O 1
ATOM 1064 N N . LEU A 1 127 ? 22.060 -3.187 -21.016 1.00 89.56 127 LEU A N 1
ATOM 1065 C CA . LEU A 1 127 ? 22.200 -4.256 -21.998 1.00 89.56 127 LEU A CA 1
ATOM 1066 C C . LEU A 1 127 ? 20.990 -4.251 -22.928 1.00 89.56 127 LEU A C 1
ATOM 1068 O O . LEU A 1 127 ? 19.849 -4.395 -22.474 1.00 89.56 127 LEU A O 1
ATOM 1072 N N . VAL A 1 128 ? 21.249 -4.136 -24.226 1.00 88.00 128 VAL A N 1
ATOM 1073 C CA . VAL A 1 128 ? 20.249 -4.278 -25.284 1.00 88.00 128 VAL A CA 1
ATOM 1074 C C . VAL A 1 128 ? 20.337 -5.695 -25.842 1.00 88.00 128 VAL A C 1
ATOM 1076 O O . VAL A 1 128 ? 21.384 -6.164 -26.296 1.00 88.00 128 VAL A O 1
ATOM 1079 N N . THR A 1 129 ? 19.217 -6.401 -25.769 1.00 87.00 129 THR A N 1
ATOM 1080 C CA . THR A 1 129 ? 19.073 -7.824 -26.097 1.00 87.00 129 THR A CA 1
ATOM 1081 C C . THR A 1 129 ? 17.903 -7.997 -27.064 1.00 87.00 129 THR A C 1
ATOM 1083 O O . THR A 1 129 ? 17.007 -7.155 -27.087 1.00 87.00 129 THR A O 1
ATOM 1086 N N . ASN A 1 130 ? 17.892 -9.063 -27.871 1.00 82.50 130 ASN A N 1
ATOM 1087 C CA . ASN A 1 130 ? 16.866 -9.281 -28.906 1.00 82.50 130 ASN A CA 1
ATOM 1088 C C . ASN A 1 130 ? 16.731 -8.122 -29.926 1.00 82.50 130 ASN A C 1
ATOM 1090 O O . ASN A 1 130 ? 15.636 -7.820 -30.387 1.00 82.50 130 ASN A O 1
ATOM 1094 N N . LEU A 1 131 ? 17.843 -7.446 -30.233 1.00 83.31 131 LEU A N 1
ATOM 1095 C CA . LEU A 1 131 ? 17.929 -6.451 -31.304 1.00 83.31 131 LEU A CA 1
ATOM 1096 C C . LEU A 1 131 ? 17.973 -7.168 -32.664 1.00 83.31 131 LEU A C 1
ATOM 1098 O O . LEU A 1 131 ? 18.630 -8.210 -32.767 1.00 83.31 131 LEU A O 1
ATOM 1102 N N . SER A 1 132 ? 17.309 -6.616 -33.684 1.00 81.31 132 SER A N 1
ATOM 1103 C CA . SER A 1 132 ? 17.430 -7.107 -35.064 1.00 81.31 132 SER A CA 1
ATOM 1104 C C . SER A 1 132 ? 18.857 -6.906 -35.588 1.00 81.31 132 SER A C 1
ATOM 1106 O O . SER A 1 132 ? 19.546 -5.969 -35.184 1.00 81.31 132 SER A O 1
ATOM 1108 N N . GLU A 1 133 ? 19.311 -7.787 -36.480 1.00 78.00 133 GLU A N 1
ATOM 1109 C CA . GLU A 1 133 ? 20.675 -7.746 -37.035 1.00 78.00 133 GLU A CA 1
ATOM 1110 C C . GLU A 1 133 ? 20.895 -6.563 -37.983 1.00 78.00 133 GLU A C 1
ATOM 1112 O O . GLU A 1 133 ? 22.028 -6.129 -38.164 1.00 78.00 133 GLU A O 1
ATOM 1117 N N . ASN A 1 134 ? 19.806 -5.998 -38.511 1.00 82.00 134 ASN A N 1
ATOM 1118 C CA . ASN A 1 134 ? 19.835 -4.837 -39.397 1.00 82.00 134 ASN A CA 1
ATOM 1119 C C . ASN A 1 134 ? 19.969 -3.500 -38.642 1.00 82.00 134 ASN A C 1
ATOM 1121 O O . ASN A 1 134 ? 20.127 -2.473 -39.293 1.00 82.00 134 ASN A O 1
ATOM 1125 N N . VAL A 1 135 ? 19.881 -3.487 -37.302 1.00 83.19 135 VAL A N 1
ATOM 1126 C CA . VAL A 1 135 ? 19.932 -2.236 -36.527 1.00 83.19 135 VAL A CA 1
ATOM 1127 C C . VAL A 1 135 ? 21.350 -1.676 -36.512 1.00 83.19 135 VAL A C 1
ATOM 1129 O O . VAL A 1 135 ? 22.300 -2.307 -36.043 1.00 83.19 135 VAL A O 1
ATOM 1132 N N . THR A 1 136 ? 21.466 -0.449 -36.991 1.00 86.25 136 THR A N 1
ATOM 1133 C CA . THR A 1 136 ? 22.702 0.314 -37.105 1.00 86.25 136 THR A CA 1
ATOM 1134 C C . THR A 1 136 ? 23.067 1.022 -35.801 1.00 86.25 136 THR A C 1
ATOM 1136 O O . THR A 1 136 ? 22.242 1.271 -34.917 1.00 86.25 136 THR A O 1
ATOM 1139 N N . MET A 1 137 ? 24.334 1.433 -35.692 1.00 87.25 137 MET A N 1
ATOM 1140 C CA . MET A 1 137 ? 24.784 2.262 -34.571 1.00 87.25 137 MET A CA 1
ATOM 1141 C C . MET A 1 137 ? 24.048 3.613 -34.511 1.00 87.25 137 MET A C 1
ATOM 1143 O O . MET A 1 137 ? 23.878 4.155 -33.423 1.00 87.25 137 MET A O 1
ATOM 1147 N N . ASN A 1 138 ? 23.602 4.160 -35.648 1.00 88.00 138 ASN A N 1
ATOM 1148 C CA . ASN A 1 138 ? 22.935 5.462 -35.694 1.00 88.00 138 ASN A CA 1
ATOM 1149 C C . ASN A 1 138 ? 21.514 5.398 -35.114 1.00 88.00 138 ASN A C 1
ATOM 1151 O O . ASN A 1 138 ? 21.184 6.225 -34.269 1.00 88.00 138 ASN A O 1
ATOM 1155 N N . GLU A 1 139 ? 20.732 4.367 -35.439 1.00 88.38 139 GLU A N 1
ATOM 1156 C CA . GLU A 1 139 ? 19.415 4.138 -34.817 1.00 88.38 139 GLU A CA 1
ATOM 1157 C C . GLU A 1 139 ? 19.541 3.949 -33.295 1.00 88.38 139 GLU A C 1
ATOM 1159 O O . GLU A 1 139 ? 18.758 4.498 -32.521 1.00 88.38 139 GLU A O 1
ATOM 1164 N N . LEU A 1 140 ? 20.593 3.259 -32.829 1.00 87.44 140 LEU A N 1
ATOM 1165 C CA . LEU A 1 140 ? 20.888 3.170 -31.394 1.00 87.44 140 LEU A CA 1
ATOM 1166 C C . LEU A 1 140 ? 21.216 4.538 -30.768 1.00 87.44 140 LEU A C 1
ATOM 1168 O O . LEU A 1 140 ? 20.839 4.768 -29.621 1.00 87.44 140 LEU A O 1
ATOM 1172 N N . ARG A 1 141 ? 21.876 5.459 -31.481 1.00 90.00 141 ARG A N 1
ATOM 1173 C CA . ARG A 1 141 ? 22.123 6.827 -30.981 1.00 90.00 141 ARG A CA 1
ATOM 1174 C C . ARG A 1 141 ? 20.832 7.639 -30.866 1.00 90.00 141 ARG A C 1
ATOM 1176 O O . ARG A 1 141 ? 20.691 8.382 -29.899 1.00 90.00 141 ARG A O 1
ATOM 1183 N N . GLU A 1 142 ? 19.906 7.479 -31.809 1.00 89.25 142 GLU A N 1
ATOM 1184 C CA . GLU A 1 142 ? 18.589 8.131 -31.783 1.00 89.25 142 GLU A CA 1
ATOM 1185 C C . GLU A 1 142 ? 17.705 7.595 -30.651 1.00 89.25 142 GLU A C 1
ATOM 1187 O O . GLU A 1 142 ? 17.051 8.364 -29.947 1.00 89.25 142 GLU A O 1
ATOM 1192 N N . TRP A 1 143 ? 17.702 6.277 -30.435 1.00 88.94 143 TRP A N 1
ATOM 1193 C CA . TRP A 1 143 ? 16.919 5.643 -29.370 1.00 88.94 143 TRP A CA 1
ATOM 1194 C C . TRP A 1 143 ? 17.490 5.920 -27.978 1.00 88.94 143 TRP A C 1
ATOM 1196 O O . TRP A 1 143 ? 16.732 6.075 -27.021 1.00 88.94 143 TRP A O 1
ATOM 1206 N N . PHE A 1 144 ? 18.814 5.999 -27.851 1.00 89.88 144 PHE A N 1
ATOM 1207 C CA . PHE A 1 144 ? 19.511 6.236 -26.589 1.00 89.88 144 PHE A CA 1
ATOM 1208 C C . PHE A 1 144 ? 20.211 7.607 -26.594 1.00 89.88 144 PHE A C 1
ATOM 1210 O O . PHE A 1 144 ? 21.443 7.658 -26.606 1.00 89.88 144 PHE A O 1
ATOM 1217 N N . PRO A 1 145 ? 19.477 8.737 -26.555 1.00 87.19 145 PRO A N 1
ATOM 1218 C CA . PRO A 1 145 ? 20.094 10.057 -26.461 1.00 87.19 145 PRO A CA 1
ATOM 1219 C C . PRO A 1 145 ? 20.897 10.195 -25.159 1.00 87.19 145 PRO A C 1
ATOM 1221 O O . PRO A 1 145 ? 20.642 9.493 -24.175 1.00 87.19 145 PRO A O 1
ATOM 1224 N N . ASN A 1 146 ? 21.865 11.115 -25.155 1.00 89.38 146 ASN A N 1
ATOM 1225 C CA . ASN A 1 146 ? 22.743 11.428 -24.017 1.00 89.38 146 ASN A CA 1
ATOM 1226 C C . ASN A 1 146 ? 23.559 10.232 -23.472 1.00 89.38 146 ASN A C 1
ATOM 1228 O O . ASN A 1 146 ? 23.953 10.221 -22.307 1.00 89.38 146 ASN A O 1
ATOM 1232 N N . HIS A 1 147 ? 23.828 9.219 -24.300 1.00 90.12 147 HIS A N 1
ATOM 1233 C CA . HIS A 1 147 ? 24.778 8.157 -23.968 1.00 90.12 147 HIS A CA 1
ATOM 1234 C C . HIS A 1 147 ? 26.215 8.705 -23.913 1.00 90.12 147 HIS A C 1
ATOM 1236 O O . HIS A 1 147 ? 26.604 9.533 -24.733 1.00 90.12 147 HIS A O 1
ATOM 1242 N N . LEU A 1 148 ? 27.041 8.179 -23.004 1.00 91.62 148 LEU A N 1
ATOM 1243 C CA . LEU A 1 148 ? 28.494 8.390 -23.036 1.00 91.62 148 LEU A CA 1
ATOM 1244 C C . LEU A 1 148 ? 29.177 7.461 -24.045 1.00 91.62 148 LEU A C 1
ATOM 1246 O O . LEU A 1 148 ? 30.153 7.839 -24.685 1.00 91.62 148 LEU A O 1
ATOM 1250 N N . HIS A 1 149 ? 28.694 6.222 -24.162 1.00 91.69 149 HIS A N 1
ATOM 1251 C CA . HIS A 1 149 ? 29.297 5.218 -25.035 1.00 91.69 149 HIS A CA 1
ATOM 1252 C C . HIS A 1 149 ? 28.283 4.152 -25.463 1.00 91.69 149 HIS A C 1
ATOM 1254 O O . HIS A 1 149 ? 27.444 3.731 -24.661 1.00 91.69 149 HIS A O 1
ATOM 1260 N N . ILE A 1 150 ? 28.400 3.692 -26.710 1.00 91.62 150 ILE A N 1
ATOM 1261 C CA . ILE A 1 150 ? 27.643 2.572 -27.281 1.00 91.62 150 ILE A CA 1
ATOM 1262 C C . ILE A 1 150 ? 28.648 1.547 -27.793 1.00 91.62 150 ILE A C 1
ATOM 1264 O O . ILE A 1 150 ? 29.410 1.832 -28.714 1.00 91.62 150 ILE A O 1
ATOM 1268 N N . GLU A 1 151 ? 28.610 0.348 -27.224 1.00 89.94 151 GLU A N 1
ATOM 1269 C CA . GLU A 1 151 ? 29.399 -0.795 -27.672 1.00 89.94 151 GLU A CA 1
ATOM 1270 C C . GLU A 1 151 ? 28.466 -1.819 -28.333 1.00 89.94 151 GLU A C 1
ATOM 1272 O O . GLU A 1 151 ? 27.644 -2.442 -27.657 1.00 89.94 151 GLU A O 1
ATOM 1277 N N . MET A 1 152 ? 28.574 -2.008 -29.651 1.00 87.50 152 MET A N 1
ATOM 1278 C CA . MET A 1 152 ? 27.870 -3.097 -30.339 1.00 87.50 152 MET A CA 1
ATOM 1279 C C . MET A 1 152 ? 28.580 -4.435 -30.095 1.00 87.50 152 MET A C 1
ATOM 1281 O O . MET A 1 152 ? 29.805 -4.510 -30.010 1.00 87.50 152 MET A O 1
ATOM 1285 N N . LYS A 1 153 ? 27.801 -5.510 -29.969 1.00 84.06 153 LYS A N 1
ATOM 1286 C CA . LYS A 1 153 ? 28.285 -6.867 -29.695 1.00 84.06 153 LYS A CA 1
ATOM 1287 C C . LYS A 1 153 ? 27.715 -7.839 -30.724 1.00 84.06 153 LYS A C 1
ATOM 1289 O O . LYS A 1 153 ? 26.501 -7.982 -30.850 1.00 84.06 153 LYS A O 1
ATOM 1294 N N . HIS A 1 154 ? 28.587 -8.601 -31.377 1.00 73.50 154 HIS A N 1
ATOM 1295 C CA . HIS A 1 154 ? 28.206 -9.685 -32.293 1.00 73.50 154 HIS A CA 1
ATOM 1296 C C . HIS A 1 154 ? 27.785 -10.971 -31.549 1.00 73.50 154 HIS A C 1
ATOM 1298 O O . HIS A 1 154 ? 28.114 -12.077 -31.964 1.00 73.50 154 HIS A O 1
ATOM 1304 N N . ALA A 1 155 ? 27.082 -10.843 -30.417 1.00 74.12 155 ALA A N 1
ATOM 1305 C CA . ALA A 1 155 ? 26.616 -11.975 -29.619 1.00 74.12 155 ALA A CA 1
ATOM 1306 C C . ALA A 1 155 ? 25.086 -12.128 -29.731 1.00 74.12 155 ALA A C 1
ATOM 1308 O O . ALA A 1 155 ? 24.356 -11.140 -29.633 1.00 74.12 155 ALA A O 1
ATOM 1309 N N . PRO A 1 156 ? 24.548 -13.357 -29.848 1.00 65.81 156 PRO A N 1
ATOM 1310 C CA . PRO A 1 156 ? 23.113 -13.564 -30.067 1.00 65.81 156 PRO A CA 1
ATOM 1311 C C . PRO A 1 156 ? 22.245 -13.135 -28.870 1.00 65.81 156 PRO A C 1
ATOM 1313 O O . PRO A 1 156 ? 21.071 -12.815 -29.035 1.00 65.81 156 PRO A O 1
ATOM 1316 N N . LYS A 1 157 ? 22.813 -13.113 -27.654 1.00 72.19 157 LYS A N 1
ATOM 1317 C CA . LYS A 1 157 ? 22.092 -12.773 -26.412 1.00 72.19 157 LYS A CA 1
ATOM 1318 C C . LYS A 1 157 ? 22.160 -11.287 -26.043 1.00 72.19 157 LYS A C 1
ATOM 1320 O O . LYS A 1 157 ? 21.207 -10.780 -25.461 1.00 72.19 157 LYS A O 1
ATOM 1325 N N . VAL A 1 158 ? 23.254 -10.597 -26.367 1.00 78.00 158 VAL A N 1
ATOM 1326 C CA . VAL A 1 158 ? 23.478 -9.169 -26.082 1.00 78.00 158 VAL A CA 1
ATOM 1327 C C . VAL A 1 158 ? 24.027 -8.540 -27.352 1.00 78.00 158 VAL A C 1
ATOM 1329 O O . VAL A 1 158 ? 25.102 -8.928 -27.795 1.00 78.00 158 VAL A O 1
ATOM 1332 N N . ARG A 1 159 ? 23.284 -7.592 -27.925 1.00 84.25 159 ARG A N 1
ATOM 1333 C CA . ARG A 1 159 ? 23.592 -6.966 -29.221 1.00 84.25 159 ARG A CA 1
ATOM 1334 C C . ARG A 1 159 ? 24.208 -5.575 -29.074 1.00 84.25 159 ARG A C 1
ATOM 1336 O O . ARG A 1 159 ? 24.986 -5.171 -29.929 1.00 84.25 159 ARG A O 1
ATOM 1343 N N . ALA A 1 160 ? 23.915 -4.867 -27.982 1.00 87.81 160 ALA A N 1
ATOM 1344 C CA . ALA A 1 160 ? 24.611 -3.631 -27.631 1.00 87.81 160 ALA A CA 1
ATOM 1345 C C . ALA A 1 160 ? 24.678 -3.408 -26.112 1.00 87.81 160 ALA A C 1
ATOM 1347 O O . ALA A 1 160 ? 23.849 -3.921 -25.354 1.00 87.81 160 ALA A O 1
ATOM 1348 N N . ILE A 1 161 ? 25.660 -2.618 -25.682 1.00 89.75 161 ILE A N 1
ATOM 1349 C CA . ILE A 1 161 ? 25.823 -2.111 -24.319 1.00 89.75 161 ILE A CA 1
ATOM 1350 C C . ILE A 1 161 ? 25.869 -0.584 -24.393 1.00 89.75 161 ILE A C 1
ATOM 1352 O O . ILE A 1 161 ? 26.748 -0.018 -25.039 1.00 89.75 161 ILE A O 1
ATOM 1356 N N . ILE A 1 162 ? 24.929 0.082 -23.726 1.00 91.56 162 ILE A N 1
ATOM 1357 C CA . ILE A 1 162 ? 24.845 1.547 -23.652 1.00 91.56 162 ILE A CA 1
ATOM 1358 C C . ILE A 1 162 ? 25.320 1.982 -22.267 1.00 91.56 162 ILE A C 1
ATOM 1360 O O . ILE A 1 162 ? 24.853 1.442 -21.262 1.00 91.56 162 ILE A O 1
ATOM 1364 N N . THR A 1 163 ? 26.240 2.940 -22.195 1.00 90.75 163 THR A N 1
ATOM 1365 C CA . THR A 1 163 ? 26.780 3.475 -20.934 1.00 90.75 163 THR A CA 1
ATOM 1366 C C . THR A 1 163 ? 26.388 4.941 -20.765 1.00 90.75 163 THR A C 1
ATOM 1368 O O . THR A 1 163 ? 26.530 5.726 -21.701 1.00 90.75 163 THR A O 1
ATOM 1371 N N . TYR A 1 164 ? 25.926 5.299 -19.567 1.00 91.75 164 TYR A N 1
ATOM 1372 C CA . TYR A 1 164 ? 25.502 6.646 -19.161 1.00 91.75 164 TYR A CA 1
ATOM 1373 C C . TYR A 1 164 ? 26.415 7.229 -18.075 1.00 91.75 164 TYR A C 1
ATOM 1375 O O . TYR A 1 164 ? 27.244 6.504 -17.516 1.00 91.75 164 TYR A O 1
ATOM 1383 N N . SER A 1 165 ? 26.271 8.517 -17.741 1.00 87.81 165 SER A N 1
ATOM 1384 C CA . SER A 1 165 ? 27.072 9.135 -16.670 1.00 87.81 165 SER A CA 1
ATOM 1385 C C . SER A 1 165 ? 26.702 8.576 -15.293 1.00 87.81 165 SER A C 1
ATOM 1387 O O . SER A 1 165 ? 27.560 8.409 -14.427 1.00 87.81 165 SER A O 1
ATOM 1389 N N . SER A 1 166 ? 25.432 8.198 -15.111 1.00 86.56 166 SER A N 1
ATOM 1390 C CA . SER A 1 166 ? 24.902 7.701 -13.842 1.00 86.56 166 SER A CA 1
ATOM 1391 C C . SER A 1 166 ? 23.898 6.555 -14.011 1.00 86.56 166 SER A C 1
ATOM 1393 O O . SER A 1 166 ? 23.286 6.362 -15.064 1.00 86.56 166 SER A O 1
ATOM 1395 N N . ALA A 1 167 ? 23.683 5.795 -12.932 1.00 84.56 167 ALA A N 1
ATOM 1396 C CA . ALA A 1 167 ? 22.627 4.781 -12.862 1.00 84.56 167 ALA A CA 1
ATOM 1397 C C . ALA A 1 167 ? 21.215 5.384 -13.002 1.00 84.56 167 ALA A C 1
ATOM 1399 O O . ALA A 1 167 ? 20.302 4.708 -13.479 1.00 84.56 167 ALA A O 1
ATOM 1400 N N . LYS A 1 168 ? 21.043 6.660 -12.623 1.00 84.62 168 LYS A N 1
ATOM 1401 C CA . LYS A 1 168 ? 19.794 7.407 -12.801 1.00 84.62 168 LYS A CA 1
ATOM 1402 C C . LYS A 1 168 ? 19.498 7.636 -14.284 1.00 84.62 168 LYS A C 1
ATOM 1404 O O . LYS A 1 168 ? 18.444 7.221 -14.747 1.00 84.62 168 LYS A O 1
ATOM 1409 N N . GLU A 1 169 ? 20.441 8.197 -15.039 1.00 86.06 169 GLU A N 1
ATOM 1410 C CA . GLU A 1 169 ? 20.278 8.413 -16.486 1.00 86.06 169 GLU A CA 1
ATOM 1411 C C . GLU A 1 169 ? 20.003 7.111 -17.247 1.00 86.06 169 GLU A C 1
ATOM 1413 O O . GLU A 1 169 ? 19.104 7.066 -18.082 1.00 86.06 169 GLU A O 1
ATOM 1418 N N . ALA A 1 170 ? 20.712 6.025 -16.913 1.00 86.62 170 ALA A N 1
ATOM 1419 C CA . ALA A 1 170 ? 20.441 4.710 -17.492 1.00 86.62 170 ALA A CA 1
ATOM 1420 C C . ALA A 1 170 ? 18.999 4.238 -17.202 1.00 86.62 170 ALA A C 1
ATOM 1422 O O . ALA A 1 170 ? 18.325 3.679 -18.073 1.00 86.62 170 ALA A O 1
ATOM 1423 N N . PHE A 1 171 ? 18.495 4.471 -15.987 1.00 86.12 171 PHE A N 1
ATOM 1424 C CA . PHE A 1 171 ? 17.121 4.137 -15.615 1.00 86.12 171 PHE A CA 1
ATOM 1425 C C . PHE A 1 171 ? 16.089 4.995 -16.358 1.00 86.12 171 PHE A C 1
ATOM 1427 O O . PHE A 1 171 ? 15.140 4.441 -16.921 1.00 86.12 171 PHE A O 1
ATOM 1434 N N . ASP A 1 172 ? 16.309 6.306 -16.422 1.00 85.19 172 ASP A N 1
ATOM 1435 C CA . ASP A 1 172 ? 15.426 7.268 -17.083 1.00 85.19 172 ASP A CA 1
ATOM 1436 C C . ASP A 1 172 ? 15.362 7.009 -18.603 1.00 85.19 172 ASP A C 1
ATOM 1438 O O . ASP A 1 172 ? 14.269 6.909 -19.167 1.00 85.19 172 ASP A O 1
ATOM 1442 N N . ALA A 1 173 ? 16.502 6.750 -19.256 1.00 86.50 173 ALA A N 1
ATOM 1443 C CA . ALA A 1 173 ? 16.569 6.373 -20.672 1.00 86.50 173 ALA A CA 1
ATOM 1444 C C . ALA A 1 173 ? 15.800 5.072 -20.974 1.00 86.50 173 ALA A C 1
ATOM 1446 O O . ALA A 1 173 ? 15.040 4.990 -21.944 1.00 86.50 173 ALA A O 1
ATOM 1447 N N . ARG A 1 174 ? 15.921 4.055 -20.108 1.00 86.69 174 ARG A N 1
ATOM 1448 C CA . ARG A 1 174 ? 15.147 2.808 -20.239 1.00 86.69 174 ARG A CA 1
ATOM 1449 C C . ARG A 1 174 ? 13.640 3.032 -20.071 1.00 86.69 174 ARG A C 1
ATOM 1451 O O . ARG A 1 174 ? 12.861 2.314 -20.699 1.00 86.69 174 ARG A O 1
ATOM 1458 N N . LEU A 1 175 ? 13.218 3.968 -19.218 1.00 84.62 175 LEU A N 1
ATOM 1459 C CA . LEU A 1 175 ? 11.802 4.308 -19.054 1.00 84.62 175 LEU A CA 1
ATOM 1460 C C . LEU A 1 175 ? 11.249 5.056 -20.271 1.00 84.62 175 LEU A C 1
ATOM 1462 O O . LEU A 1 175 ? 10.178 4.684 -20.753 1.00 84.62 175 LEU A O 1
ATOM 1466 N N . ALA A 1 176 ? 11.985 6.039 -20.798 1.00 84.56 176 ALA A N 1
ATOM 1467 C CA . ALA A 1 176 ? 11.606 6.777 -22.005 1.00 84.56 176 ALA A CA 1
ATOM 1468 C C . ALA A 1 176 ? 11.382 5.835 -23.204 1.00 84.56 176 ALA A C 1
ATOM 1470 O O . ALA A 1 176 ? 10.389 5.945 -23.923 1.00 84.56 176 ALA A O 1
ATOM 1471 N N . LEU A 1 177 ? 12.241 4.822 -23.352 1.00 82.25 177 LEU A N 1
ATOM 1472 C CA . LEU A 1 177 ? 12.176 3.845 -24.440 1.00 82.25 177 LEU A CA 1
ATOM 1473 C C . LEU A 1 177 ? 11.052 2.804 -24.346 1.00 82.25 177 LEU A C 1
ATOM 1475 O O . LEU A 1 177 ? 10.926 1.975 -25.248 1.00 82.25 177 LEU A O 1
ATOM 1479 N N . LYS A 1 178 ? 10.209 2.814 -23.305 1.00 78.25 178 LYS A N 1
ATOM 1480 C CA . LYS A 1 178 ? 9.180 1.779 -23.083 1.00 78.25 178 LYS A CA 1
ATOM 1481 C C . LYS A 1 178 ? 8.250 1.562 -24.289 1.00 78.25 178 LYS A C 1
ATOM 1483 O O . LYS A 1 178 ? 7.846 0.428 -24.540 1.00 78.25 178 LYS A O 1
ATOM 1488 N N . HIS A 1 179 ? 7.927 2.620 -25.036 1.00 71.62 179 HIS A N 1
ATOM 1489 C CA . HIS A 1 179 ? 7.088 2.531 -26.237 1.00 71.62 179 HIS A CA 1
ATOM 1490 C C . HIS A 1 179 ? 7.856 2.007 -27.462 1.00 71.62 179 HIS A C 1
ATOM 1492 O O . HIS A 1 179 ? 7.326 1.169 -28.189 1.00 71.62 179 HIS A O 1
ATOM 1498 N N . THR A 1 180 ? 9.107 2.428 -27.662 1.00 75.44 180 THR A N 1
ATOM 1499 C CA . THR A 1 180 ? 9.982 1.953 -28.751 1.00 75.44 180 THR A CA 1
ATOM 1500 C C . THR A 1 180 ? 10.323 0.471 -28.583 1.00 75.44 180 THR A C 1
ATOM 1502 O O . THR A 1 180 ? 10.157 -0.308 -29.514 1.00 75.44 180 THR A O 1
ATOM 1505 N N . ILE A 1 181 ? 10.654 0.050 -27.356 1.00 76.25 181 ILE A N 1
ATOM 1506 C CA . ILE A 1 181 ? 10.854 -1.353 -26.942 1.00 76.25 181 ILE A CA 1
ATOM 1507 C C . ILE A 1 181 ? 9.665 -2.243 -27.343 1.00 76.25 181 ILE A C 1
ATOM 1509 O O . ILE A 1 181 ? 9.853 -3.378 -27.777 1.00 76.25 181 ILE A O 1
ATOM 1513 N N . ALA A 1 182 ? 8.433 -1.741 -27.205 1.00 71.06 182 ALA A N 1
ATOM 1514 C CA . ALA A 1 182 ? 7.229 -2.494 -27.550 1.00 71.06 182 ALA A CA 1
ATOM 1515 C C . ALA A 1 182 ? 7.000 -2.610 -29.070 1.00 71.06 182 ALA A C 1
ATOM 1517 O O . ALA A 1 182 ? 6.493 -3.637 -29.520 1.00 71.06 182 ALA A O 1
ATOM 1518 N N . LYS A 1 183 ? 7.377 -1.586 -29.849 1.00 76.06 183 LYS A N 1
ATOM 1519 C CA . LYS A 1 183 ? 7.279 -1.580 -31.320 1.00 76.06 183 LYS A CA 1
ATOM 1520 C C . LYS A 1 183 ? 8.351 -2.466 -31.961 1.00 76.06 183 LYS A C 1
ATOM 1522 O O . LYS A 1 183 ? 8.020 -3.411 -32.671 1.00 76.06 183 LYS A O 1
ATOM 1527 N N . GLU A 1 184 ? 9.611 -2.214 -31.616 1.00 75.12 184 GLU A N 1
ATOM 1528 C CA . GLU A 1 184 ? 10.798 -2.847 -32.209 1.00 75.12 184 GLU A CA 1
ATOM 1529 C C . GLU A 1 184 ? 11.145 -4.216 -31.591 1.00 75.12 184 GLU A C 1
ATOM 1531 O O . GLU A 1 184 ? 12.078 -4.891 -32.019 1.00 75.12 184 GLU A O 1
ATOM 1536 N N . LYS A 1 185 ? 10.409 -4.644 -30.555 1.00 78.31 185 LYS A N 1
ATOM 1537 C CA . LYS A 1 185 ? 10.509 -5.960 -29.885 1.00 78.31 185 LYS A CA 1
ATOM 1538 C C . LYS A 1 185 ? 11.887 -6.319 -29.290 1.00 78.31 185 LYS A C 1
ATOM 1540 O O . LYS A 1 185 ? 12.073 -7.453 -28.830 1.00 78.31 185 LYS A O 1
ATOM 1545 N N . PHE A 1 186 ? 12.832 -5.380 -29.216 1.00 80.38 186 PHE A N 1
ATOM 1546 C CA . PHE A 1 186 ? 14.062 -5.548 -28.435 1.00 80.38 186 PHE A CA 1
ATOM 1547 C C . PHE A 1 186 ? 13.794 -5.421 -26.928 1.00 80.38 186 PHE A C 1
ATOM 1549 O O . PHE A 1 186 ? 12.713 -5.041 -26.486 1.00 80.38 186 PHE A O 1
ATOM 1556 N N . ARG A 1 187 ? 14.773 -5.778 -26.094 1.00 83.12 187 ARG A N 1
ATOM 1557 C CA . ARG A 1 187 ? 14.668 -5.753 -24.628 1.00 83.12 187 ARG A CA 1
ATOM 1558 C C . ARG A 1 187 ? 15.859 -5.035 -24.010 1.00 83.12 187 ARG A C 1
ATOM 1560 O O . ARG A 1 187 ? 17.004 -5.411 -24.256 1.00 83.12 187 ARG A O 1
ATOM 1567 N N . VAL A 1 188 ? 15.573 -4.069 -23.138 1.00 83.00 188 VAL A N 1
ATOM 1568 C CA . VAL A 1 188 ? 16.578 -3.298 -22.391 1.00 83.00 188 VAL A CA 1
ATOM 1569 C C . VAL A 1 188 ? 16.604 -3.736 -20.928 1.00 83.00 188 VAL A C 1
ATOM 1571 O O . VAL A 1 188 ? 15.588 -3.674 -20.222 1.00 83.00 188 VAL A O 1
ATOM 1574 N N . ILE A 1 189 ? 17.775 -4.167 -20.464 1.00 82.50 189 ILE A N 1
ATOM 1575 C CA . ILE A 1 189 ? 18.024 -4.682 -19.113 1.00 82.50 189 ILE A CA 1
ATOM 1576 C C . ILE A 1 189 ? 19.060 -3.778 -18.439 1.00 82.50 189 ILE A C 1
ATOM 1578 O O . ILE A 1 189 ? 20.136 -3.571 -18.988 1.00 82.50 189 ILE A O 1
ATOM 1582 N N . ILE A 1 190 ? 18.761 -3.268 -17.242 1.00 80.50 190 ILE A N 1
ATOM 1583 C CA . ILE A 1 190 ? 19.775 -2.603 -16.409 1.00 80.50 190 ILE A CA 1
ATOM 1584 C C . ILE A 1 190 ? 20.452 -3.668 -15.558 1.00 80.50 190 ILE A C 1
ATOM 1586 O O . ILE A 1 190 ? 19.761 -4.435 -14.879 1.00 80.50 190 ILE A O 1
ATOM 1590 N N . LEU A 1 191 ? 21.780 -3.719 -15.583 1.00 76.00 191 LEU A N 1
ATOM 1591 C CA . LEU A 1 191 ? 22.526 -4.607 -14.697 1.00 76.00 191 LEU A CA 1
ATOM 1592 C C . LEU A 1 191 ? 22.497 -4.084 -13.262 1.00 76.00 191 LEU A C 1
ATOM 1594 O O . LEU A 1 191 ? 22.582 -2.877 -13.030 1.00 76.00 191 LEU A O 1
ATOM 1598 N N . LEU A 1 192 ? 22.416 -5.004 -12.302 1.00 72.25 192 LEU A N 1
ATOM 1599 C CA . LEU A 1 192 ? 22.697 -4.695 -10.904 1.00 72.25 192 LEU A CA 1
ATOM 1600 C C . LEU A 1 192 ? 24.202 -4.442 -10.742 1.00 72.25 192 LEU A C 1
ATOM 1602 O O . LEU A 1 192 ? 25.004 -5.101 -11.404 1.00 72.25 192 LEU A O 1
ATOM 1606 N N . MET A 1 193 ? 24.593 -3.529 -9.853 1.00 68.44 193 MET A N 1
ATOM 1607 C CA . MET A 1 193 ? 25.980 -3.502 -9.385 1.00 68.44 193 MET A CA 1
ATOM 1608 C C . MET A 1 193 ? 26.267 -4.834 -8.687 1.00 68.44 193 MET A C 1
ATOM 1610 O O . MET A 1 193 ? 25.422 -5.327 -7.930 1.00 68.44 193 MET A O 1
ATOM 1614 N N . ASN A 1 194 ? 27.448 -5.410 -8.919 1.00 56.72 194 ASN A N 1
ATOM 1615 C CA . ASN A 1 194 ? 27.897 -6.582 -8.173 1.00 56.72 194 ASN A CA 1
ATOM 1616 C C . ASN A 1 194 ? 28.087 -6.192 -6.704 1.00 56.72 194 ASN A C 1
ATOM 1618 O O . ASN A 1 194 ? 29.158 -5.769 -6.288 1.00 56.72 194 ASN A O 1
ATOM 1622 N N . SER A 1 195 ? 27.033 -6.351 -5.908 1.00 47.56 195 SER A N 1
ATOM 1623 C CA . SER A 1 195 ? 27.188 -6.468 -4.467 1.00 47.56 195 SER A CA 1
ATOM 1624 C C . SER A 1 195 ? 27.780 -7.842 -4.172 1.00 47.56 195 SER A C 1
ATOM 1626 O O . SER A 1 195 ? 27.248 -8.863 -4.614 1.00 47.56 195 SER A O 1
ATOM 1628 N N . GLU A 1 196 ? 28.836 -7.882 -3.365 1.00 50.78 196 GLU A N 1
ATOM 1629 C CA . GLU A 1 196 ? 29.504 -9.105 -2.879 1.00 50.78 196 GLU A CA 1
ATOM 1630 C C . GLU A 1 196 ? 28.623 -9.923 -1.903 1.00 50.78 196 GLU A C 1
ATOM 1632 O O . GLU A 1 196 ? 29.093 -10.707 -1.086 1.00 50.78 196 GLU A O 1
ATOM 1637 N N . ASN A 1 197 ? 27.303 -9.735 -1.974 1.00 42.28 197 ASN A N 1
ATOM 1638 C CA . ASN A 1 197 ? 26.294 -10.276 -1.076 1.00 42.28 197 ASN A CA 1
ATOM 1639 C C . ASN A 1 197 ? 25.241 -11.127 -1.800 1.00 42.28 197 ASN A C 1
ATOM 1641 O O . ASN A 1 197 ? 24.138 -11.332 -1.285 1.00 42.28 197 ASN A O 1
ATOM 1645 N N . PHE A 1 198 ? 25.605 -11.752 -2.926 1.00 44.31 198 PHE A N 1
ATOM 1646 C CA . PHE A 1 198 ? 24.972 -13.011 -3.336 1.00 44.31 198 PHE A CA 1
ATOM 1647 C C . PHE A 1 198 ? 25.379 -14.140 -2.371 1.00 44.31 198 PHE A C 1
ATOM 1649 O O . PHE A 1 198 ? 26.019 -15.125 -2.742 1.00 44.31 198 PHE A O 1
ATOM 1656 N N . LYS A 1 199 ? 24.927 -14.033 -1.112 1.00 43.47 199 LYS A N 1
ATOM 1657 C CA . LYS A 1 199 ? 24.746 -15.199 -0.247 1.00 43.47 199 LYS A CA 1
ATOM 1658 C C . LYS A 1 199 ? 23.791 -16.124 -0.988 1.00 43.47 199 LYS A C 1
ATOM 1660 O O . LYS A 1 199 ? 22.578 -15.901 -0.982 1.00 43.4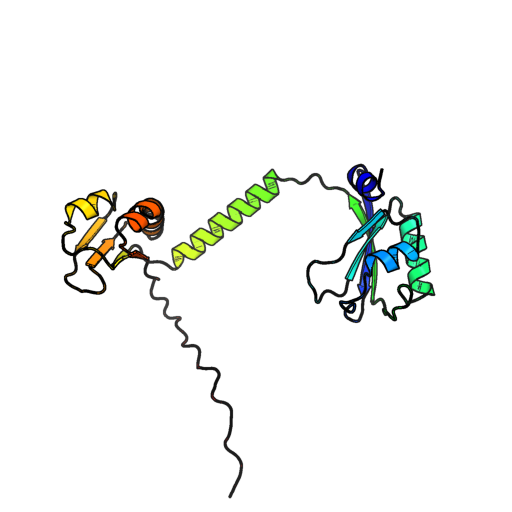7 199 LYS A O 1
ATOM 1665 N N . ARG A 1 200 ? 24.351 -17.134 -1.665 1.00 45.03 200 ARG A N 1
ATOM 1666 C CA . ARG A 1 200 ? 23.599 -18.244 -2.252 1.00 45.03 200 ARG A CA 1
ATOM 1667 C C . ARG A 1 200 ? 22.632 -18.716 -1.173 1.00 45.03 200 ARG A C 1
ATOM 1669 O O . ARG A 1 200 ? 23.069 -19.197 -0.128 1.00 45.03 200 ARG A O 1
ATOM 1676 N N . LYS A 1 201 ? 21.325 -18.543 -1.393 1.00 45.28 201 LYS A N 1
ATOM 1677 C CA . LYS A 1 201 ? 20.336 -19.222 -0.558 1.00 45.28 201 LYS A CA 1
ATOM 1678 C C . LYS A 1 201 ? 20.624 -20.706 -0.738 1.00 45.28 201 LYS A C 1
ATOM 1680 O O . LYS A 1 201 ? 20.423 -21.212 -1.841 1.00 45.28 201 LYS A O 1
ATOM 1685 N N . LYS A 1 202 ? 21.140 -21.371 0.302 1.00 47.03 202 LYS A N 1
ATOM 1686 C CA . LYS A 1 202 ? 21.205 -22.835 0.306 1.00 47.03 202 LYS A CA 1
ATOM 1687 C C . LYS A 1 202 ? 19.792 -23.336 -0.028 1.00 47.03 202 LYS A C 1
ATOM 1689 O O . LYS A 1 202 ? 18.838 -22.769 0.522 1.00 47.03 202 LYS A O 1
ATOM 1694 N N . PRO A 1 203 ? 19.629 -24.300 -0.948 1.00 43.81 203 PRO A N 1
ATOM 1695 C CA . PRO A 1 203 ? 18.316 -24.862 -1.214 1.00 43.81 203 PRO A CA 1
ATOM 1696 C C . PRO A 1 203 ? 17.733 -25.387 0.101 1.00 43.81 203 PRO A C 1
ATOM 1698 O O . PRO A 1 203 ? 18.428 -26.005 0.908 1.00 43.81 203 PRO A O 1
ATOM 1701 N N . VAL A 1 204 ? 16.458 -25.090 0.348 1.00 48.09 204 VAL A N 1
ATOM 1702 C CA . VAL A 1 204 ? 15.741 -25.627 1.506 1.00 48.09 204 VAL A CA 1
ATOM 1703 C C . VAL A 1 204 ? 15.427 -27.086 1.177 1.00 48.09 204 VAL A C 1
ATOM 1705 O O . VAL A 1 204 ? 14.427 -27.359 0.523 1.00 48.09 204 VAL A O 1
ATOM 1708 N N . GLY A 1 205 ? 16.337 -27.988 1.553 1.00 45.50 205 GLY A N 1
ATOM 1709 C CA . GLY A 1 205 ? 16.269 -29.410 1.195 1.00 45.50 205 GLY A CA 1
ATOM 1710 C C . GLY A 1 205 ? 17.165 -30.354 2.010 1.00 45.50 205 GLY A C 1
ATOM 1711 O O . GLY A 1 205 ? 16.846 -31.529 2.095 1.00 45.50 205 GLY A O 1
ATOM 1712 N N . GLU A 1 206 ? 18.225 -29.871 2.671 1.00 43.53 206 GLU A N 1
ATOM 1713 C CA . GLU A 1 206 ? 19.137 -30.726 3.462 1.00 43.53 206 GLU A CA 1
ATOM 1714 C C . GLU A 1 206 ? 18.835 -30.683 4.972 1.00 43.53 206 GLU A C 1
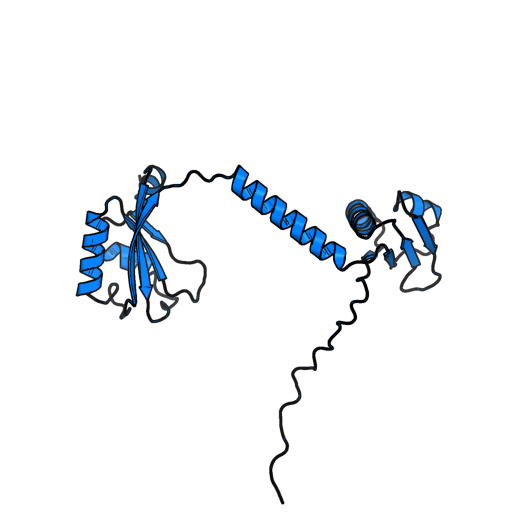ATOM 1716 O O . GLU A 1 206 ? 19.554 -30.104 5.788 1.00 43.53 206 GLU A O 1
ATOM 1721 N N . ARG A 1 207 ? 17.697 -31.299 5.303 1.00 39.47 207 ARG A N 1
ATOM 1722 C CA . ARG A 1 207 ? 17.381 -32.099 6.506 1.00 39.47 207 ARG A CA 1
ATOM 1723 C C . ARG A 1 207 ? 16.400 -33.153 5.962 1.00 39.47 207 ARG A C 1
ATOM 1725 O O . ARG A 1 207 ? 15.454 -32.743 5.297 1.00 39.47 207 ARG A O 1
ATOM 1732 N N . TYR A 1 208 ? 16.521 -34.468 6.113 1.00 38.31 208 TYR A N 1
ATOM 1733 C CA . TYR A 1 208 ? 17.249 -35.353 7.038 1.00 38.31 208 TYR A CA 1
ATOM 1734 C C . TYR A 1 208 ? 17.792 -36.558 6.205 1.00 38.31 208 TYR A C 1
ATOM 1736 O O . TYR A 1 208 ? 17.520 -36.599 5.008 1.00 38.31 208 TYR A O 1
ATOM 1744 N N . PHE A 1 209 ? 18.534 -37.559 6.692 1.00 40.12 209 PHE A N 1
ATOM 1745 C CA . PHE A 1 209 ? 18.900 -38.008 8.047 1.00 40.12 209 PHE A CA 1
ATOM 1746 C C . PHE A 1 209 ? 20.347 -38.541 8.047 1.00 40.12 209 PHE A C 1
ATOM 1748 O O . PHE A 1 209 ? 20.791 -39.039 7.018 1.00 40.12 209 PHE A O 1
ATOM 1755 N N . GLU A 1 210 ? 20.990 -38.583 9.217 1.00 34.38 210 GLU A N 1
ATOM 1756 C CA . GLU A 1 210 ? 21.844 -39.716 9.606 1.00 34.38 210 GLU A CA 1
ATOM 1757 C C . GLU A 1 210 ? 21.285 -40.235 10.935 1.00 34.38 210 GLU A C 1
ATOM 1759 O O . GLU A 1 210 ? 21.202 -39.493 11.916 1.00 34.38 210 GLU A O 1
ATOM 1764 N N . ASN A 1 211 ? 20.774 -41.465 10.906 1.00 36.59 211 ASN A N 1
ATOM 1765 C CA . ASN A 1 211 ? 20.333 -42.183 12.096 1.00 36.59 211 ASN A CA 1
ATOM 1766 C C . ASN A 1 211 ? 21.536 -42.901 12.718 1.00 36.59 211 ASN A C 1
ATOM 1768 O O . ASN A 1 211 ? 22.510 -43.199 12.031 1.00 36.59 211 ASN A O 1
ATOM 1772 N N . GLU A 1 212 ? 21.410 -43.218 14.001 1.00 36.62 212 GLU A N 1
ATOM 1773 C CA . GLU A 1 212 ? 22.232 -44.206 14.707 1.00 36.62 212 GLU A CA 1
ATOM 1774 C C . GLU A 1 212 ? 22.167 -45.595 14.025 1.00 36.62 212 GLU A C 1
ATOM 1776 O O . GLU A 1 212 ? 21.258 -45.832 13.222 1.00 36.62 212 GLU A O 1
ATOM 1781 N N . ILE A 1 213 ? 23.083 -46.494 14.436 1.00 37.72 213 ILE A N 1
ATOM 1782 C CA . ILE A 1 213 ? 23.451 -47.850 13.943 1.00 37.72 213 ILE A CA 1
ATOM 1783 C C . ILE A 1 213 ? 24.842 -47.789 13.271 1.00 37.72 213 ILE A C 1
ATOM 1785 O O . ILE A 1 213 ? 24.996 -47.105 12.263 1.00 37.72 213 ILE A O 1
ATOM 1789 N N . GLU A 1 214 ? 25.898 -48.455 13.758 1.00 34.56 214 GLU A N 1
ATOM 1790 C CA . GLU A 1 214 ? 26.036 -49.464 14.842 1.00 34.56 214 GLU A CA 1
ATOM 1791 C C . GLU A 1 214 ? 26.735 -48.930 16.109 1.00 34.56 214 GLU A C 1
ATOM 1793 O O . GLU A 1 214 ? 27.675 -48.112 15.976 1.00 34.56 214 GLU A O 1
#

pLDDT: mean 74.82, std 14.89, range [34.38, 91.81]

Radius of gyration: 30.24 Å; chains: 1; bounding box: 60×67×72 Å